Protein AF-A0A0N0DAM6-F1 (afdb_monomer_lite)

Sequence (226 aa):
MPTTRERDYTLEITELLPYSTDLDPHKTHDAAELEASLSAVLNRVHSVPPSIMAQCNLTLCLCRRLQSMNTSFSGKTLEQILSITQNGIEAAQAIIDARAPWHQMANVPFQIICLLLAIDTRESLAQLNNAMQCLNNIATVYNTNATKEALNTASLLILMQQRRKEKCASDLSNIVKSFPILPLSETQVEAPLQQMDDMKWFNNLAGELSGFDYSDLDRFLSQSMF

InterPro domains:
  IPR052478 Transcriptional Regulators of Metabolite Synthesis [PTHR31779] (4-177)

Radius of gyration: 22.91 Å; chains: 1; bounding box: 62×47×62 Å

Foldseek 3Di:
DDDDDVPPQVCLLVVLVVLVVVLPPPDDDDLVVLVVSLVVLLPGDHDALVSLLSSLVSNLSSLVVNVVVVDADDDPSVVSNLVSLLSNLVSLVVCVVVVPDDPCSLVSLLSLLVSLLVNPDPSSVVCNVSSLVSLVSVCVSVVDPVSVVSSVVSVVSVVVSVVVVVVVVVVVVVVCVVVPPPPPDDDDDDDDDDDDDDCPVVVVVVVVPPPDDPVVVVVVVVVPPD

Secondary structure (DSSP, 8-state):
-----TT--HHHHHTTHHHHHHT-TTS---HHHHHHHHHHHHT----SHHHHHHHHHHHHHHHHHHHHTT----HHHHHHHHHHHHHHHHHHHHHHHTT---TTTTHHHHHHHHHHHHH--HHHHHHHHHHHHHHHHHHHHH--HHHHHHHHHHHHHHHHHHHHHHHHHHHHHHHHHHS------------------S-HHHHHHHHHTTT--THHHHHHHHHS--

pLDDT: mean 81.19, std 20.05, range [32.53, 97.44]

Structure (mmCIF, N/CA/C/O backbone):
data_AF-A0A0N0DAM6-F1
#
_entry.id   AF-A0A0N0DAM6-F1
#
loop_
_atom_site.group_PDB
_atom_site.id
_atom_site.type_symbol
_atom_site.label_atom_id
_atom_site.label_alt_id
_atom_site.label_comp_id
_atom_site.label_asym_id
_atom_site.label_entity_id
_atom_site.label_seq_id
_atom_site.pdbx_PDB_ins_code
_atom_site.Cartn_x
_atom_site.Cartn_y
_atom_site.Cartn_z
_atom_site.occupancy
_atom_site.B_iso_or_equiv
_atom_site.auth_seq_id
_atom_site.auth_comp_id
_atom_site.auth_asym_id
_atom_site.auth_atom_id
_atom_site.pdbx_PDB_model_num
ATOM 1 N N . MET A 1 1 ? 13.844 18.745 -25.149 1.00 50.53 1 MET A N 1
ATOM 2 C CA . MET A 1 1 ? 12.707 17.839 -24.889 1.00 50.53 1 MET A CA 1
ATOM 3 C C . MET A 1 1 ? 13.000 16.531 -25.608 1.00 50.53 1 MET A C 1
ATOM 5 O O . MET A 1 1 ? 13.373 16.618 -26.775 1.00 50.53 1 MET A O 1
ATOM 9 N N . PRO A 1 2 ? 12.959 15.368 -24.937 1.00 51.81 2 PRO A N 1
ATOM 10 C CA . PRO A 1 2 ? 13.150 14.084 -25.608 1.00 51.81 2 PRO A CA 1
ATOM 11 C C . PRO A 1 2 ? 12.077 13.910 -26.696 1.00 51.81 2 PRO A C 1
ATOM 13 O O . PRO A 1 2 ? 10.926 14.295 -26.508 1.00 51.81 2 PRO A O 1
ATOM 16 N N . THR A 1 3 ? 12.477 13.425 -27.869 1.00 54.81 3 THR A N 1
ATOM 17 C CA . THR A 1 3 ? 11.595 13.223 -29.028 1.00 54.81 3 THR A CA 1
ATOM 18 C C . THR A 1 3 ? 10.679 12.026 -28.787 1.00 54.81 3 THR A C 1
ATOM 20 O O . THR A 1 3 ? 11.187 10.934 -28.539 1.00 54.81 3 THR A O 1
ATOM 23 N N . THR A 1 4 ? 9.361 12.214 -28.897 1.00 58.22 4 THR A N 1
ATOM 24 C CA . THR A 1 4 ? 8.356 11.166 -28.676 1.00 58.22 4 THR A CA 1
ATOM 25 C C . THR A 1 4 ? 8.502 10.049 -29.703 1.00 58.22 4 THR A C 1
ATOM 27 O O . THR A 1 4 ? 8.182 10.201 -30.882 1.00 58.22 4 THR A O 1
ATOM 30 N N . ARG A 1 5 ? 9.012 8.903 -29.253 1.00 65.19 5 ARG A N 1
ATOM 31 C CA . ARG A 1 5 ? 9.024 7.669 -30.038 1.00 65.19 5 ARG A CA 1
ATOM 32 C C . ARG A 1 5 ? 7.709 6.927 -29.800 1.00 65.19 5 ARG A C 1
ATOM 34 O O . ARG A 1 5 ? 7.128 7.000 -28.722 1.00 65.19 5 ARG A O 1
ATOM 41 N N . GLU A 1 6 ? 7.206 6.217 -30.801 1.00 59.56 6 GLU A N 1
ATOM 42 C CA . GLU A 1 6 ? 6.030 5.363 -30.620 1.00 59.56 6 GLU A CA 1
ATOM 43 C C . GLU A 1 6 ? 6.325 4.328 -29.512 1.00 59.56 6 GLU A C 1
ATOM 45 O O . GLU A 1 6 ? 7.366 3.668 -29.559 1.00 59.56 6 GLU A O 1
ATOM 50 N N . ARG A 1 7 ? 5.444 4.226 -28.500 1.00 65.62 7 ARG A N 1
ATOM 51 C CA . ARG A 1 7 ? 5.652 3.491 -27.225 1.00 65.62 7 ARG A CA 1
ATOM 52 C C . ARG A 1 7 ? 6.664 4.108 -26.247 1.00 65.62 7 ARG A C 1
ATOM 54 O O . ARG A 1 7 ? 7.218 3.400 -25.407 1.00 65.62 7 ARG A O 1
ATOM 61 N N . ASP A 1 8 ? 6.913 5.409 -26.337 1.00 77.25 8 ASP A N 1
ATOM 62 C CA . ASP A 1 8 ? 7.683 6.127 -25.325 1.00 77.25 8 ASP A CA 1
ATOM 63 C C . ASP A 1 8 ? 6.796 6.524 -24.135 1.00 77.25 8 ASP A C 1
ATOM 65 O O . ASP A 1 8 ? 6.103 7.539 -24.157 1.00 77.25 8 ASP A O 1
ATOM 69 N N . TYR A 1 9 ? 6.833 5.704 -23.085 1.00 82.69 9 TYR A N 1
ATOM 70 C CA . TYR A 1 9 ? 6.152 5.960 -21.809 1.00 82.69 9 TYR A CA 1
ATOM 71 C C . TYR A 1 9 ? 7.035 6.731 -20.819 1.00 82.69 9 TYR A C 1
ATOM 73 O O . TYR A 1 9 ? 6.655 6.933 -19.666 1.00 82.69 9 TYR A O 1
ATOM 81 N N . THR A 1 10 ? 8.224 7.171 -21.251 1.00 84.81 10 THR A N 1
ATOM 82 C CA . THR A 1 10 ? 9.145 7.943 -20.407 1.00 84.81 10 THR A CA 1
ATOM 83 C C . THR A 1 10 ? 8.487 9.235 -19.950 1.00 84.81 10 THR A C 1
ATOM 85 O O . THR A 1 10 ? 8.695 9.638 -18.811 1.00 84.81 10 THR A O 1
ATOM 88 N N . LEU A 1 11 ? 7.646 9.844 -20.795 1.00 86.12 11 LEU A N 1
ATOM 89 C CA . LEU A 1 11 ? 6.889 11.043 -20.438 1.00 86.12 11 LEU A CA 1
ATOM 90 C C . LEU A 1 11 ? 6.038 10.824 -19.188 1.00 86.12 11 LEU A C 1
ATOM 92 O O . LEU A 1 11 ? 6.190 11.589 -18.241 1.00 86.12 11 LEU A O 1
ATOM 96 N N . GLU A 1 12 ? 5.263 9.737 -19.132 1.00 89.75 12 GLU A N 1
ATOM 97 C CA . GLU A 1 12 ? 4.406 9.427 -17.981 1.00 89.75 12 GLU A CA 1
ATOM 98 C C . GLU A 1 12 ? 5.210 9.381 -16.667 1.00 89.75 12 GLU A C 1
ATOM 100 O O . GLU A 1 12 ? 4.779 9.920 -15.652 1.00 89.75 12 GLU A O 1
ATOM 105 N N . ILE A 1 13 ? 6.416 8.800 -16.682 1.00 87.69 13 ILE A N 1
ATOM 106 C CA . ILE A 1 13 ? 7.285 8.724 -15.495 1.00 87.69 13 ILE A CA 1
ATOM 107 C C . ILE A 1 13 ? 7.982 10.063 -15.219 1.00 87.69 13 ILE A C 1
ATOM 109 O O . ILE A 1 13 ? 8.051 10.500 -14.071 1.00 87.69 13 ILE A O 1
ATOM 113 N N . THR A 1 14 ? 8.511 10.737 -16.243 1.00 88.25 14 THR A N 1
ATOM 114 C CA . THR A 1 14 ? 9.226 12.015 -16.066 1.00 88.25 14 THR A CA 1
ATOM 115 C C . THR A 1 14 ? 8.320 13.122 -15.549 1.00 88.25 14 THR A C 1
ATOM 117 O O . THR A 1 14 ? 8.766 13.979 -14.790 1.00 88.25 14 THR A O 1
ATOM 120 N N . GLU A 1 15 ? 7.037 13.073 -15.889 1.00 90.25 15 GLU A N 1
ATOM 121 C CA . GLU A 1 15 ? 6.030 13.989 -15.375 1.00 90.25 15 GLU A CA 1
ATOM 122 C C . GLU A 1 15 ? 5.728 13.793 -13.882 1.00 90.25 15 GLU A C 1
ATOM 124 O O . GLU A 1 15 ? 5.200 14.710 -13.254 1.00 90.25 15 GLU A O 1
ATOM 129 N N . LEU A 1 16 ? 6.091 12.647 -13.292 1.00 91.56 16 LEU A N 1
ATOM 130 C CA . LEU A 1 16 ? 5.998 12.418 -11.846 1.00 91.56 16 LEU A CA 1
ATOM 131 C C . LEU A 1 16 ? 7.172 13.026 -11.064 1.00 91.56 16 LEU A C 1
ATOM 133 O O . LEU A 1 16 ? 7.063 13.226 -9.852 1.00 91.56 16 LEU A O 1
ATOM 137 N N . LEU A 1 17 ? 8.293 13.332 -11.730 1.00 89.50 17 LEU A N 1
ATOM 138 C CA . LEU A 1 17 ? 9.517 13.797 -11.071 1.00 89.50 17 LEU A CA 1
ATOM 139 C C . LEU A 1 17 ? 9.324 15.057 -10.218 1.00 89.50 17 LEU A C 1
ATOM 141 O O . LEU A 1 17 ? 9.822 15.044 -9.092 1.00 89.50 17 LEU A O 1
ATOM 145 N N . PRO A 1 18 ? 8.603 16.109 -10.658 1.00 89.62 18 PRO A N 1
ATOM 146 C CA . PRO A 1 18 ? 8.418 17.306 -9.839 1.00 89.62 18 PRO A CA 1
ATOM 147 C C . PRO A 1 18 ? 7.808 16.976 -8.473 1.00 89.62 18 PRO A C 1
ATOM 149 O O . PRO A 1 18 ? 8.364 17.360 -7.448 1.00 89.62 18 PRO A O 1
ATOM 152 N N . TYR A 1 19 ? 6.770 16.138 -8.447 1.00 89.88 19 TYR A N 1
ATOM 153 C CA . TYR A 1 19 ? 6.091 15.740 -7.210 1.00 89.88 19 TYR A CA 1
ATOM 154 C C . TYR A 1 19 ? 6.956 14.844 -6.322 1.00 89.88 19 TYR A C 1
ATOM 156 O O . TYR A 1 19 ? 6.812 14.842 -5.103 1.00 89.88 19 TYR A O 1
ATOM 164 N N . SER A 1 20 ? 7.900 14.098 -6.906 1.00 87.00 20 SER A N 1
ATOM 165 C CA . SER A 1 20 ? 8.880 13.357 -6.106 1.00 87.00 20 SER A CA 1
ATOM 166 C C . SER A 1 20 ? 9.828 14.300 -5.363 1.00 87.00 20 SER A C 1
ATOM 168 O O . SER A 1 20 ? 10.265 13.984 -4.260 1.00 87.00 20 SER A O 1
ATOM 170 N N . THR A 1 21 ? 10.091 15.489 -5.917 1.00 83.62 21 THR A N 1
ATOM 171 C CA . THR A 1 21 ? 10.885 16.511 -5.228 1.00 83.62 21 THR A CA 1
ATOM 172 C C . THR A 1 21 ? 10.114 17.216 -4.117 1.00 83.62 21 THR A C 1
ATOM 174 O O . THR A 1 21 ? 10.755 17.774 -3.225 1.00 83.62 21 THR A O 1
ATOM 177 N N . ASP A 1 22 ? 8.779 17.180 -4.134 1.00 79.88 22 ASP A N 1
ATOM 178 C CA . ASP A 1 22 ? 7.942 17.699 -3.043 1.00 79.88 22 ASP A CA 1
ATOM 179 C C . ASP A 1 22 ? 8.014 16.783 -1.808 1.00 79.88 22 ASP A C 1
ATOM 181 O O . ASP A 1 22 ? 7.822 17.196 -0.664 1.00 79.88 22 ASP A O 1
ATOM 185 N N . LEU A 1 23 ? 8.359 15.514 -2.027 1.00 81.75 23 LEU A N 1
ATOM 186 C CA . LEU A 1 23 ? 8.536 14.518 -0.975 1.00 81.75 23 LEU A CA 1
ATOM 187 C C . LEU A 1 23 ? 9.906 14.598 -0.282 1.00 81.75 23 LEU A C 1
ATOM 189 O O . LEU A 1 23 ? 10.145 13.821 0.640 1.00 81.75 23 LEU A O 1
ATOM 193 N N . ASP A 1 24 ? 10.773 15.541 -0.666 1.00 82.69 24 ASP A N 1
ATOM 194 C CA . ASP A 1 24 ? 12.064 15.780 -0.011 1.00 82.69 24 ASP A CA 1
ATOM 195 C C . ASP A 1 24 ? 11.866 16.042 1.503 1.00 82.69 24 ASP A C 1
ATOM 197 O O . ASP A 1 24 ? 11.106 16.953 1.869 1.00 82.69 24 ASP A O 1
ATOM 201 N N . PRO A 1 25 ? 12.513 15.261 2.395 1.00 76.62 25 PRO A N 1
ATOM 202 C CA . PRO A 1 25 ? 12.437 15.456 3.844 1.00 76.62 25 PRO A CA 1
ATOM 203 C C . PRO A 1 25 ? 12.956 16.819 4.312 1.00 76.62 25 PRO A C 1
ATOM 205 O O . PRO A 1 25 ? 12.544 17.303 5.364 1.00 76.62 25 PRO A O 1
ATOM 208 N N . HIS A 1 26 ? 13.858 17.442 3.550 1.00 78.94 26 HIS A N 1
ATOM 209 C CA . HIS A 1 26 ? 14.458 18.731 3.894 1.00 78.94 26 HIS A CA 1
ATOM 210 C C . HIS A 1 26 ? 13.607 19.927 3.464 1.00 78.94 26 HIS A 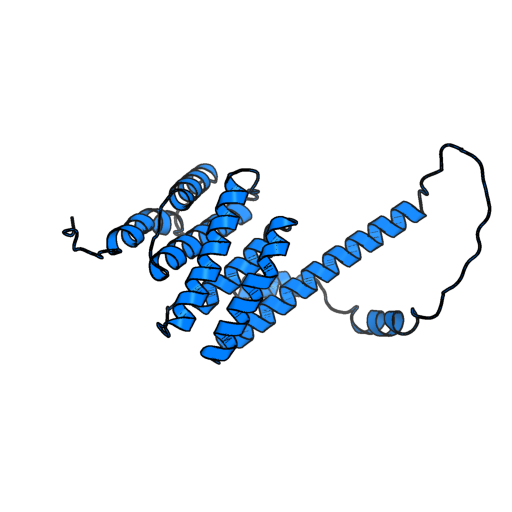C 1
ATOM 212 O O . HIS A 1 26 ? 13.877 21.053 3.884 1.00 78.94 26 HIS A O 1
ATOM 218 N N . LYS A 1 27 ? 12.573 19.702 2.648 1.00 78.00 27 LYS A N 1
ATOM 219 C CA . LYS A 1 27 ? 11.631 20.745 2.247 1.00 78.00 27 LYS A CA 1
ATOM 220 C C . LYS A 1 27 ? 10.406 20.726 3.149 1.00 78.00 27 LYS A C 1
ATOM 222 O O . LYS A 1 27 ? 9.758 19.693 3.323 1.00 78.00 27 LYS A O 1
ATOM 227 N N . THR A 1 28 ? 10.052 21.885 3.685 1.00 75.75 28 THR A N 1
ATOM 228 C CA . THR A 1 28 ? 8.812 22.087 4.434 1.00 75.75 28 THR A CA 1
ATOM 229 C C . THR A 1 28 ? 7.710 22.519 3.471 1.00 75.75 28 THR A C 1
ATOM 231 O O . THR A 1 28 ? 7.632 23.695 3.135 1.00 75.75 28 THR A O 1
ATOM 234 N N . HIS A 1 29 ? 6.892 21.568 3.025 1.00 80.94 29 HIS A N 1
ATOM 235 C CA . HIS A 1 29 ? 5.644 21.857 2.313 1.00 80.94 29 HIS A CA 1
ATOM 236 C C . HIS A 1 29 ? 4.496 21.946 3.311 1.00 80.94 29 HIS A C 1
ATOM 238 O O . HIS A 1 29 ? 4.480 21.200 4.302 1.00 80.94 29 HIS A O 1
ATOM 244 N N . ASP A 1 30 ? 3.547 22.839 3.054 1.00 86.50 30 ASP A N 1
ATOM 245 C CA . ASP A 1 30 ? 2.300 22.865 3.809 1.00 86.50 30 ASP A CA 1
ATOM 246 C C . ASP A 1 30 ? 1.332 21.760 3.332 1.00 86.50 30 ASP A C 1
ATOM 248 O O . ASP A 1 30 ? 1.580 21.045 2.355 1.00 86.50 30 ASP A O 1
ATOM 252 N N . ALA A 1 31 ? 0.235 21.558 4.068 1.00 87.88 31 ALA A N 1
ATOM 253 C CA . ALA A 1 31 ? -0.733 20.517 3.724 1.00 87.88 31 ALA A CA 1
ATOM 254 C C . ALA A 1 31 ? -1.436 20.809 2.386 1.00 87.88 31 ALA A C 1
ATOM 256 O O . ALA A 1 31 ? -1.717 19.882 1.633 1.00 87.88 31 ALA A O 1
ATOM 257 N N . ALA A 1 32 ? -1.677 22.084 2.069 1.00 90.19 32 ALA A N 1
ATOM 258 C CA . ALA A 1 32 ? -2.398 22.492 0.868 1.00 90.19 32 ALA A CA 1
ATOM 259 C C . ALA A 1 32 ? -1.573 22.244 -0.406 1.00 90.19 32 ALA A C 1
ATOM 261 O O . ALA A 1 32 ? -2.108 21.781 -1.414 1.00 90.19 32 ALA A O 1
ATOM 262 N N . GLU A 1 33 ? -0.265 22.491 -0.358 1.00 91.19 33 GLU A N 1
ATOM 263 C CA . GLU A 1 33 ? 0.687 22.171 -1.421 1.00 91.19 33 GLU A CA 1
ATOM 264 C C . GLU A 1 33 ? 0.730 20.663 -1.677 1.00 91.19 33 GLU A C 1
ATOM 266 O O . GLU A 1 33 ? 0.626 20.222 -2.821 1.00 91.19 33 GLU A O 1
ATOM 271 N N . LEU A 1 34 ? 0.800 19.851 -0.617 1.00 91.56 34 LEU A N 1
ATOM 272 C CA . LEU A 1 34 ? 0.799 18.393 -0.743 1.00 91.56 34 LEU A CA 1
ATOM 273 C C . LEU A 1 34 ? -0.540 17.845 -1.255 1.00 91.56 34 LEU A C 1
ATOM 275 O O . LEU A 1 34 ? -0.544 16.892 -2.035 1.00 91.56 34 LEU A O 1
ATOM 279 N N . GLU A 1 35 ? -1.668 18.440 -0.866 1.00 92.62 35 GLU A N 1
ATOM 280 C CA . GLU A 1 35 ? -2.988 18.119 -1.419 1.00 92.62 35 GLU A CA 1
ATOM 281 C C . GLU A 1 35 ? -3.084 18.478 -2.907 1.00 92.62 35 GLU A C 1
ATOM 283 O O . GLU A 1 35 ? -3.625 17.700 -3.699 1.00 92.62 35 GLU A O 1
ATOM 288 N N . ALA A 1 36 ? -2.520 19.619 -3.314 1.00 93.12 36 ALA A N 1
ATOM 289 C CA . ALA A 1 36 ? -2.449 20.018 -4.716 1.00 93.12 36 ALA A CA 1
ATOM 290 C C . ALA A 1 36 ? -1.577 19.049 -5.529 1.00 93.12 36 ALA A C 1
ATOM 292 O O . ALA A 1 36 ? -1.998 18.604 -6.602 1.00 93.12 36 ALA A O 1
ATOM 293 N N . SER A 1 37 ? -0.414 18.655 -5.002 1.00 94.44 37 SER A N 1
ATOM 294 C CA . SER A 1 37 ? 0.456 17.648 -5.618 1.00 94.44 37 SER A CA 1
ATOM 295 C C . SER A 1 37 ? -0.227 16.283 -5.699 1.00 94.44 37 SER A C 1
ATOM 297 O O . SER A 1 37 ? -0.187 15.642 -6.749 1.00 94.44 37 SER A O 1
ATOM 299 N N . LEU A 1 38 ? -0.939 15.861 -4.650 1.00 95.19 38 LEU A N 1
ATOM 300 C CA . LEU A 1 38 ? -1.735 14.632 -4.662 1.00 95.19 38 LEU A CA 1
ATOM 301 C C . LEU A 1 38 ? -2.816 14.684 -5.743 1.00 95.19 38 LEU A C 1
ATOM 303 O O . LEU A 1 38 ? -2.902 13.771 -6.560 1.00 95.19 38 LEU A O 1
ATOM 307 N N . SER A 1 39 ? -3.599 15.760 -5.799 1.00 95.06 39 SER A N 1
ATOM 308 C CA . SER A 1 39 ? -4.628 15.952 -6.826 1.00 95.06 39 SER A CA 1
ATOM 309 C C . SER A 1 39 ? -4.035 15.911 -8.236 1.00 95.06 39 SER A C 1
ATOM 311 O O . SER A 1 39 ? -4.563 15.233 -9.120 1.00 95.06 39 SER A O 1
ATOM 313 N N . ALA A 1 40 ? -2.898 16.575 -8.456 1.00 95.19 40 ALA A N 1
ATOM 314 C CA . ALA A 1 40 ? -2.223 16.562 -9.747 1.00 95.19 40 ALA A CA 1
ATOM 315 C C . ALA A 1 40 ? -1.794 15.145 -10.154 1.00 95.19 40 ALA A C 1
ATOM 317 O O . ALA A 1 40 ? -2.003 14.755 -11.299 1.00 95.19 40 ALA A O 1
ATOM 318 N N . VAL A 1 41 ? -1.257 14.355 -9.223 1.00 96.31 41 VAL A N 1
ATOM 319 C CA . VAL A 1 41 ? -0.829 12.969 -9.468 1.00 96.31 41 VAL A CA 1
ATOM 320 C C . VAL A 1 41 ? -2.021 12.048 -9.720 1.00 96.31 41 VAL A C 1
ATOM 322 O O . VAL A 1 41 ? -1.973 11.241 -10.646 1.00 96.31 41 VAL A O 1
ATOM 325 N N . LEU A 1 42 ? -3.106 12.186 -8.953 1.00 95.12 42 LEU A N 1
ATOM 326 C CA . LEU A 1 42 ? -4.331 11.390 -9.114 1.00 95.12 42 LEU A CA 1
ATOM 327 C C . LEU A 1 42 ? -5.012 11.615 -10.473 1.00 95.12 42 LEU A C 1
ATOM 329 O O . LEU A 1 42 ? -5.672 10.715 -10.982 1.00 95.12 42 LEU A O 1
ATOM 333 N N . ASN A 1 43 ? -4.865 12.805 -11.063 1.00 94.75 43 ASN A N 1
ATOM 334 C CA . ASN A 1 43 ? -5.477 13.149 -12.349 1.00 94.75 43 ASN A CA 1
ATOM 335 C C . ASN A 1 43 ? -4.622 12.755 -13.569 1.00 94.75 43 ASN A C 1
ATOM 337 O O . ASN A 1 43 ? -5.062 12.945 -14.705 1.00 94.75 43 ASN A O 1
ATOM 341 N N . ARG A 1 44 ? -3.410 12.221 -13.366 1.00 93.31 44 ARG A N 1
ATOM 342 C CA . ARG A 1 44 ? -2.558 11.741 -14.463 1.00 93.31 44 ARG A CA 1
ATOM 343 C C . ARG A 1 44 ? -3.006 10.375 -14.964 1.00 93.31 44 ARG A C 1
ATOM 345 O O . ARG A 1 44 ? -3.491 9.538 -14.204 1.00 93.31 44 ARG A O 1
ATOM 352 N N . VAL A 1 45 ? -2.798 10.149 -16.258 1.00 91.94 45 VAL A N 1
ATOM 353 C CA . VAL A 1 45 ? -3.110 8.885 -16.928 1.00 91.94 45 VAL A CA 1
ATOM 354 C C . VAL A 1 45 ? -1.814 8.127 -17.168 1.00 91.94 45 VAL A C 1
ATOM 356 O O . VAL A 1 45 ? -0.913 8.633 -17.828 1.00 91.94 45 VAL A O 1
ATOM 359 N N . HIS A 1 46 ? -1.750 6.909 -16.640 1.00 93.88 46 HIS A N 1
ATOM 360 C CA . HIS A 1 46 ? -0.623 6.000 -16.804 1.00 93.88 46 HIS A CA 1
ATOM 361 C C . HIS A 1 46 ? -1.117 4.723 -17.478 1.00 93.88 46 HIS A C 1
ATOM 363 O O . HIS A 1 46 ? -2.137 4.164 -17.074 1.00 93.88 46 HIS A O 1
ATOM 369 N N . SER A 1 47 ? -0.425 4.283 -18.528 1.00 91.88 47 SER A N 1
ATOM 370 C CA . SER A 1 47 ? -0.942 3.238 -19.425 1.00 91.88 47 SER A CA 1
ATOM 371 C C . SER A 1 47 ? -0.235 1.892 -19.293 1.00 91.88 47 SER A C 1
ATOM 373 O O . SER A 1 47 ? -0.795 0.860 -19.664 1.00 91.88 47 SER A O 1
ATOM 375 N N . VAL A 1 48 ? 0.985 1.880 -18.750 1.00 91.94 48 VAL A N 1
ATOM 376 C CA . VAL A 1 48 ? 1.798 0.664 -18.606 1.00 91.94 48 VAL A CA 1
ATOM 377 C C . VAL A 1 48 ? 2.036 0.311 -17.137 1.00 91.94 48 VAL A C 1
ATOM 379 O O . VAL A 1 48 ? 2.210 1.223 -16.325 1.00 91.94 48 VAL A O 1
ATOM 382 N N . PRO A 1 49 ? 2.122 -0.987 -16.769 1.00 92.94 49 PRO A N 1
ATOM 383 C CA . PRO A 1 49 ? 2.252 -1.402 -15.370 1.00 92.94 49 PRO A CA 1
ATOM 384 C C . PRO A 1 49 ? 3.405 -0.726 -14.603 1.00 92.94 49 PRO A C 1
ATOM 386 O O . PRO A 1 49 ? 3.162 -0.223 -13.509 1.00 92.94 49 PRO A O 1
ATOM 389 N N . PRO A 1 50 ? 4.622 -0.592 -15.173 1.00 91.00 50 PRO A N 1
ATOM 390 C CA . PRO A 1 50 ? 5.677 0.278 -14.650 1.00 91.00 50 PRO A CA 1
ATOM 391 C C . PRO A 1 50 ? 5.253 1.673 -14.181 1.00 91.00 50 PRO A C 1
ATOM 393 O O . PRO A 1 50 ? 5.593 2.136 -13.094 1.00 91.00 50 PRO A O 1
ATOM 396 N N . SER A 1 51 ? 4.520 2.354 -15.047 1.00 92.81 51 SER A N 1
ATOM 397 C CA . SER A 1 51 ? 4.139 3.747 -14.903 1.00 92.81 51 SER A CA 1
ATOM 398 C C . SER A 1 51 ? 3.025 3.890 -13.867 1.00 92.81 51 SER A C 1
ATOM 400 O O . SER A 1 51 ? 3.099 4.744 -12.987 1.00 92.81 51 SER A O 1
ATOM 402 N N . ILE A 1 52 ? 2.061 2.962 -13.890 1.00 95.44 52 ILE A N 1
ATOM 403 C CA . ILE A 1 52 ? 0.995 2.843 -12.887 1.00 95.44 52 ILE A CA 1
ATOM 404 C C . ILE A 1 52 ? 1.589 2.566 -11.498 1.00 95.44 52 ILE A C 1
ATOM 406 O O . ILE A 1 52 ? 1.190 3.193 -10.520 1.00 95.44 52 ILE A O 1
ATOM 410 N N . MET A 1 53 ? 2.583 1.678 -11.397 1.00 93.88 53 MET A N 1
ATOM 411 C CA . MET A 1 53 ? 3.284 1.405 -10.137 1.00 93.88 53 MET A CA 1
ATOM 412 C C . MET A 1 53 ? 4.008 2.644 -9.602 1.00 93.88 53 MET A C 1
ATOM 414 O O . MET A 1 53 ? 3.974 2.894 -8.397 1.00 93.88 53 MET A O 1
ATOM 418 N N . ALA A 1 54 ? 4.635 3.435 -10.478 1.00 93.81 54 ALA A N 1
ATOM 419 C CA . ALA A 1 54 ? 5.286 4.686 -10.094 1.00 93.81 54 ALA A CA 1
ATOM 420 C C . ALA A 1 54 ? 4.276 5.732 -9.595 1.00 93.81 54 ALA A C 1
ATOM 422 O O . ALA A 1 54 ? 4.500 6.337 -8.543 1.00 93.81 54 ALA A O 1
ATOM 423 N N . GLN A 1 55 ? 3.150 5.897 -10.299 1.00 95.94 55 GLN A N 1
ATOM 424 C CA . GLN A 1 55 ? 2.046 6.761 -9.873 1.00 95.94 55 GLN A CA 1
ATOM 425 C C . GLN A 1 55 ? 1.519 6.325 -8.504 1.00 95.94 55 GLN A C 1
ATOM 427 O O . GLN A 1 55 ? 1.448 7.136 -7.585 1.00 95.94 55 GLN A O 1
ATOM 432 N N . CYS A 1 56 ? 1.229 5.031 -8.348 1.00 96.06 56 CYS A N 1
ATOM 433 C CA . CYS A 1 56 ? 0.731 4.458 -7.106 1.00 96.06 56 CYS A CA 1
ATOM 434 C C . CYS A 1 56 ? 1.709 4.697 -5.949 1.00 96.06 56 CYS A C 1
ATOM 436 O O . CYS A 1 56 ? 1.318 5.249 -4.925 1.00 96.06 56 CYS A O 1
ATOM 438 N N . ASN A 1 57 ? 2.998 4.384 -6.123 1.00 94.94 57 ASN A N 1
ATOM 439 C CA . ASN A 1 57 ? 4.016 4.619 -5.097 1.00 94.94 57 ASN A CA 1
ATOM 440 C C . ASN A 1 57 ? 4.066 6.093 -4.659 1.00 94.94 57 ASN A C 1
ATOM 442 O O . ASN A 1 57 ? 4.151 6.388 -3.468 1.00 94.94 57 ASN A O 1
ATOM 446 N N . LEU A 1 58 ? 3.977 7.027 -5.607 1.00 94.81 58 LEU A N 1
ATOM 447 C CA . LEU A 1 58 ? 4.009 8.451 -5.297 1.00 94.81 58 LEU A CA 1
ATOM 448 C C . LEU A 1 58 ? 2.733 8.922 -4.578 1.00 94.81 58 LEU A C 1
ATOM 450 O O . LEU A 1 58 ? 2.826 9.657 -3.593 1.00 94.81 58 LEU A O 1
ATOM 454 N N . THR A 1 59 ? 1.560 8.431 -4.990 1.00 96.31 59 THR A N 1
ATOM 455 C CA . THR A 1 59 ? 0.292 8.623 -4.269 1.00 96.31 59 THR A CA 1
ATOM 456 C C . THR A 1 59 ? 0.387 8.120 -2.826 1.00 96.31 59 THR A C 1
ATOM 458 O O . THR A 1 59 ? 0.004 8.848 -1.912 1.00 96.31 59 THR A O 1
ATOM 461 N N . LEU A 1 60 ? 0.940 6.924 -2.591 1.00 95.06 60 LEU A N 1
ATOM 462 C CA . LEU A 1 60 ? 1.110 6.349 -1.247 1.00 95.06 60 LEU A CA 1
ATOM 463 C C . LEU A 1 60 ? 2.023 7.214 -0.365 1.00 95.06 60 LEU A C 1
ATOM 465 O O . LEU A 1 60 ? 1.707 7.452 0.803 1.00 95.06 60 LEU A O 1
ATOM 469 N N . CYS A 1 61 ? 3.132 7.712 -0.917 1.00 93.81 61 CYS A N 1
ATOM 470 C CA . CYS A 1 61 ? 4.045 8.605 -0.203 1.00 93.81 61 CYS A CA 1
ATOM 471 C C . CYS A 1 61 ? 3.378 9.933 0.184 1.00 93.81 61 CYS A C 1
ATOM 473 O O . CYS A 1 61 ? 3.492 10.359 1.335 1.00 93.81 61 CYS A O 1
ATOM 475 N N . LEU A 1 62 ? 2.649 10.563 -0.745 1.00 94.00 62 LEU A N 1
ATOM 476 C CA . LEU A 1 62 ? 1.903 11.796 -0.475 1.00 94.00 62 LEU A CA 1
ATOM 477 C C . LEU A 1 62 ? 0.817 11.569 0.579 1.00 94.00 62 LEU A C 1
ATOM 479 O O . LEU A 1 62 ? 0.714 12.347 1.525 1.00 94.00 62 LEU A O 1
ATOM 483 N N . CYS A 1 63 ? 0.069 10.466 0.476 1.00 94.62 63 CYS A N 1
ATOM 484 C CA . CYS A 1 63 ? -0.955 10.117 1.458 1.00 94.62 63 CYS A CA 1
ATOM 485 C C . CYS A 1 63 ? -0.360 9.950 2.861 1.00 94.62 63 CYS A C 1
ATOM 487 O O . CYS A 1 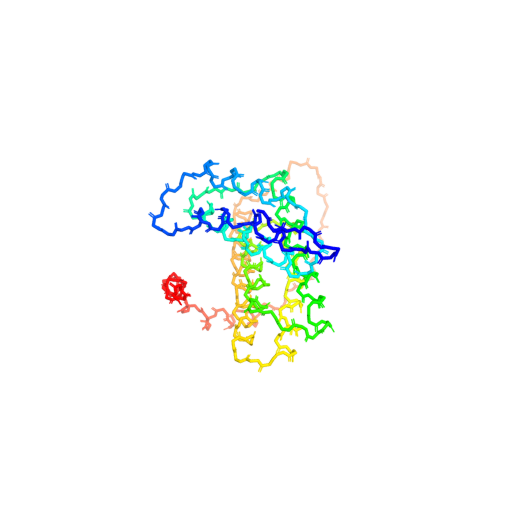63 ? -0.898 10.490 3.823 1.00 94.62 63 CYS A O 1
ATOM 489 N N . ARG A 1 64 ? 0.779 9.258 2.989 1.00 91.75 64 ARG A N 1
ATOM 490 C CA . ARG A 1 64 ? 1.456 9.070 4.282 1.00 91.75 64 ARG A CA 1
ATOM 491 C C . ARG A 1 64 ? 1.906 10.396 4.889 1.00 91.75 64 ARG A C 1
ATOM 493 O O . ARG A 1 64 ? 1.726 10.617 6.086 1.00 91.75 64 ARG A O 1
ATOM 500 N N . ARG A 1 65 ? 2.471 11.288 4.070 1.00 91.38 65 ARG A N 1
ATOM 501 C CA . ARG A 1 65 ? 2.905 12.613 4.527 1.00 91.38 65 ARG A CA 1
ATOM 502 C C . ARG A 1 65 ? 1.708 13.451 4.983 1.00 91.38 65 ARG A C 1
ATOM 504 O O . ARG A 1 65 ? 1.738 13.983 6.086 1.00 91.38 65 ARG A O 1
ATOM 511 N N . LEU A 1 66 ? 0.621 13.471 4.215 1.00 91.50 66 LEU A N 1
ATOM 512 C CA . LEU A 1 66 ? -0.624 14.151 4.588 1.00 91.50 66 LEU A CA 1
ATOM 513 C C . LEU A 1 66 ? -1.249 13.586 5.877 1.00 91.50 66 LEU A C 1
ATOM 515 O O . LEU A 1 66 ? -1.668 14.353 6.744 1.00 91.50 66 LEU A O 1
ATOM 519 N N . GLN A 1 67 ? -1.242 12.262 6.060 1.00 90.06 67 GLN A N 1
ATOM 520 C CA . GLN A 1 67 ? -1.705 11.618 7.296 1.00 90.06 67 GLN A CA 1
ATOM 521 C C . GLN A 1 67 ? -0.862 12.017 8.513 1.00 90.06 67 GLN A C 1
ATOM 523 O O . GLN A 1 67 ? -1.424 12.277 9.574 1.00 90.06 67 GLN A O 1
ATOM 528 N N . SER A 1 68 ? 0.463 12.151 8.366 1.00 89.12 68 SER A N 1
ATOM 529 C CA . SER A 1 68 ? 1.334 12.650 9.449 1.00 89.12 68 SER A CA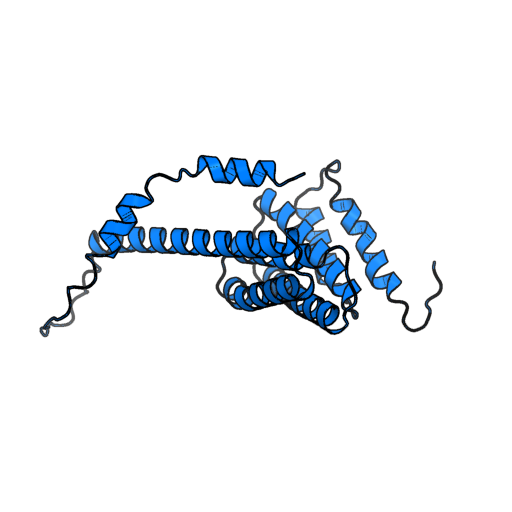 1
ATOM 530 C C . SER A 1 68 ? 1.028 14.099 9.857 1.00 89.12 68 SER A C 1
ATOM 532 O O . SER A 1 68 ? 1.352 14.518 10.964 1.00 89.12 68 SER A O 1
ATOM 534 N N . MET A 1 69 ? 0.346 14.846 8.984 1.00 89.06 69 MET A N 1
ATOM 535 C CA . MET A 1 69 ? -0.147 16.204 9.229 1.00 89.06 69 MET A CA 1
ATOM 536 C C . MET A 1 69 ? -1.612 16.223 9.707 1.00 89.06 69 MET A C 1
ATOM 538 O O . MET A 1 69 ? -2.227 17.283 9.737 1.00 89.06 69 MET A O 1
ATOM 542 N N . ASN A 1 70 ? -2.174 15.069 10.094 1.00 86.56 70 ASN A N 1
ATOM 543 C CA . ASN A 1 70 ? -3.573 14.877 10.507 1.00 86.56 70 ASN A CA 1
ATOM 544 C C . ASN A 1 70 ? -4.613 15.195 9.417 1.00 86.56 70 ASN A C 1
ATOM 546 O O . ASN A 1 70 ? -5.765 15.510 9.720 1.00 86.56 70 ASN A O 1
ATOM 550 N N . THR A 1 71 ? -4.230 15.086 8.144 1.00 87.69 71 THR A N 1
ATOM 551 C CA . THR A 1 71 ? -5.168 15.223 7.023 1.00 87.69 71 THR A CA 1
ATOM 552 C C . THR A 1 71 ? -5.953 13.925 6.851 1.00 87.69 71 THR A C 1
ATOM 554 O O . THR A 1 71 ? -5.377 12.835 6.864 1.00 87.69 71 THR A O 1
ATOM 557 N N . SER A 1 72 ? -7.269 14.035 6.662 1.00 86.50 72 SER A N 1
ATOM 558 C CA . SER A 1 72 ? -8.142 12.894 6.371 1.00 86.50 72 SER A CA 1
ATOM 559 C C . SER A 1 72 ? -8.626 12.942 4.924 1.00 86.50 72 SER A C 1
ATOM 561 O O . SER A 1 72 ? -8.911 14.011 4.386 1.00 86.50 72 SER A O 1
ATOM 563 N N . PHE A 1 73 ? -8.724 11.779 4.281 1.00 89.00 73 PHE A N 1
ATOM 564 C CA . PHE A 1 73 ? -9.208 11.673 2.906 1.00 89.00 73 PHE A CA 1
ATOM 565 C C . PHE A 1 73 ? -10.703 11.369 2.907 1.00 89.00 73 PHE A C 1
ATOM 567 O O . PHE A 1 73 ? -11.153 10.449 3.588 1.00 89.00 73 PHE A O 1
ATOM 574 N N . SER A 1 74 ? -11.480 12.118 2.129 1.00 88.62 74 SER A N 1
ATOM 575 C CA . SER A 1 74 ? -12.924 11.905 2.012 1.00 88.62 74 SER A CA 1
ATOM 576 C C . SER A 1 74 ? -13.436 12.223 0.608 1.00 88.62 74 SER A C 1
ATOM 578 O O . SER A 1 74 ? -12.734 12.828 -0.209 1.00 88.62 74 SER A O 1
ATOM 580 N N . GLY A 1 75 ? -14.660 11.772 0.318 1.00 92.25 75 GLY A N 1
ATOM 581 C CA . GLY A 1 75 ? -15.348 12.021 -0.948 1.00 92.25 75 GLY A CA 1
ATOM 582 C C . GLY A 1 75 ? -14.532 11.594 -2.170 1.00 92.25 75 GLY A C 1
ATOM 583 O O . GLY A 1 75 ? -13.918 10.528 -2.186 1.00 92.25 75 GLY A O 1
ATOM 584 N N . LYS A 1 76 ? -14.495 12.467 -3.182 1.00 93.06 76 LYS A N 1
ATOM 585 C CA . LYS A 1 76 ? -13.851 12.204 -4.475 1.00 93.06 76 LYS A CA 1
ATOM 586 C C . LYS A 1 76 ? -12.362 11.857 -4.356 1.00 93.06 76 LYS A C 1
ATOM 588 O O . LYS A 1 76 ? -11.888 10.973 -5.062 1.00 93.06 76 LYS A O 1
ATOM 593 N N . THR A 1 77 ? -11.624 12.519 -3.464 1.00 93.12 77 THR A N 1
ATOM 594 C CA . THR A 1 77 ? -10.188 12.253 -3.283 1.00 93.12 77 THR A CA 1
ATOM 595 C C . THR A 1 77 ? -9.957 10.827 -2.791 1.00 93.12 77 THR A C 1
ATOM 597 O O . THR A 1 77 ? -9.079 10.137 -3.302 1.00 93.12 77 THR A O 1
ATOM 600 N N . LEU A 1 78 ? -10.776 10.356 -1.844 1.00 94.69 78 LEU A N 1
ATOM 601 C CA . LEU A 1 78 ? -10.698 8.982 -1.351 1.00 94.69 78 LEU A CA 1
ATOM 602 C C . LEU A 1 78 ? -11.031 7.967 -2.454 1.00 94.69 78 LEU A C 1
ATOM 604 O O . LEU A 1 78 ? -10.305 6.991 -2.616 1.00 94.69 78 LEU A O 1
ATOM 608 N N . GLU A 1 79 ? -12.077 8.211 -3.244 1.00 95.50 79 GLU A N 1
ATOM 609 C CA . GLU A 1 79 ? -12.437 7.352 -4.383 1.00 95.50 79 GLU A CA 1
ATOM 610 C C . GLU A 1 79 ? -11.294 7.239 -5.402 1.00 95.50 79 GLU A C 1
ATOM 612 O O . GLU A 1 79 ? -10.972 6.143 -5.862 1.00 95.50 79 GLU A O 1
ATOM 617 N N . GLN A 1 80 ? -10.631 8.357 -5.716 1.00 96.44 80 GLN A N 1
ATOM 618 C CA . GLN A 1 80 ? -9.477 8.372 -6.617 1.00 96.44 80 GLN A CA 1
ATOM 619 C C . GLN A 1 80 ? -8.277 7.620 -6.028 1.00 96.44 80 GLN A C 1
ATOM 621 O O . GLN A 1 80 ? -7.648 6.841 -6.742 1.00 96.44 80 GLN A O 1
ATOM 626 N N . ILE A 1 81 ? -7.981 7.796 -4.734 1.00 96.62 81 ILE A N 1
ATOM 627 C CA . ILE A 1 81 ? -6.924 7.036 -4.045 1.00 96.62 81 ILE A CA 1
ATOM 628 C C . ILE A 1 81 ? -7.209 5.534 -4.142 1.00 96.62 81 ILE A C 1
ATOM 630 O O . ILE A 1 81 ? -6.330 4.784 -4.559 1.00 96.62 81 ILE A O 1
ATOM 634 N N . LEU A 1 82 ? -8.436 5.106 -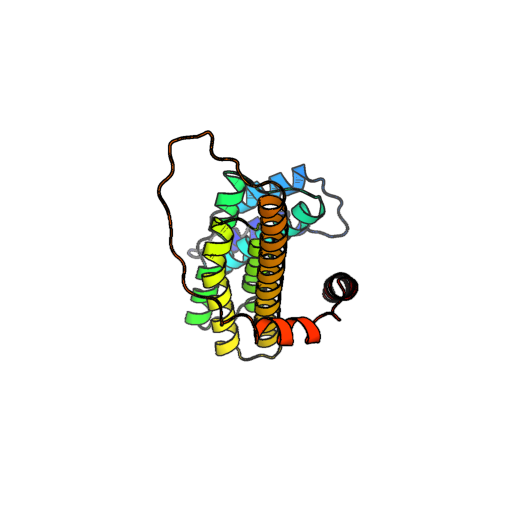3.830 1.00 96.75 82 LEU A N 1
ATOM 635 C CA . LEU A 1 82 ? -8.843 3.700 -3.903 1.00 96.75 82 LEU A CA 1
ATOM 636 C C . LEU A 1 82 ? -8.781 3.145 -5.335 1.00 96.75 82 LEU A C 1
ATOM 638 O O . LEU A 1 82 ? -8.461 1.974 -5.541 1.00 96.75 82 LEU A O 1
ATOM 642 N N . SER A 1 83 ? -9.063 3.967 -6.347 1.00 97.06 83 SER A N 1
ATOM 643 C CA . SER A 1 83 ? -8.89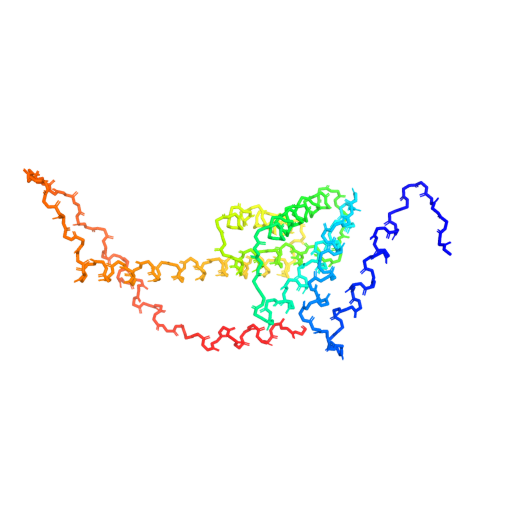0 3.568 -7.746 1.00 97.06 83 SER A CA 1
ATOM 644 C C . SER A 1 83 ? -7.414 3.372 -8.103 1.00 97.06 83 SER A C 1
ATOM 646 O O . SER A 1 83 ? -7.076 2.395 -8.765 1.00 97.06 83 SER A O 1
ATOM 648 N N . ILE A 1 84 ? -6.525 4.267 -7.660 1.00 97.06 84 ILE A N 1
ATOM 649 C CA . ILE A 1 84 ? -5.083 4.161 -7.922 1.00 97.06 84 ILE A CA 1
ATOM 650 C C . ILE A 1 84 ? -4.460 2.976 -7.178 1.00 97.06 84 ILE A C 1
ATOM 652 O O . ILE A 1 84 ? -3.594 2.301 -7.737 1.00 97.06 84 ILE A O 1
ATOM 656 N N . THR A 1 85 ? -4.894 2.674 -5.952 1.00 96.94 85 THR A N 1
ATOM 657 C CA . THR A 1 85 ? -4.429 1.476 -5.236 1.00 96.94 85 THR A CA 1
ATOM 658 C C . THR A 1 85 ? -4.870 0.202 -5.942 1.00 96.94 85 THR A C 1
ATOM 660 O O . THR A 1 85 ? -4.050 -0.694 -6.122 1.00 96.94 85 THR A O 1
ATOM 663 N N . GLN A 1 86 ? -6.115 0.135 -6.421 1.00 97.31 86 GLN A N 1
ATOM 664 C CA . GLN A 1 86 ? -6.592 -1.005 -7.207 1.00 97.31 86 GLN A CA 1
ATOM 665 C C . GLN A 1 86 ? -5.787 -1.180 -8.506 1.00 97.31 86 GLN A C 1
ATOM 667 O O . GLN A 1 86 ? -5.282 -2.272 -8.767 1.00 97.31 86 GLN A O 1
ATOM 672 N N . ASN A 1 87 ? -5.564 -0.098 -9.260 1.00 96.88 87 ASN A N 1
ATOM 673 C CA . ASN A 1 87 ? -4.729 -0.126 -10.466 1.00 96.88 87 ASN A CA 1
ATOM 674 C C . ASN A 1 87 ? -3.286 -0.557 -10.153 1.00 96.88 87 ASN A C 1
ATOM 676 O O . ASN A 1 87 ? -2.678 -1.295 -10.923 1.00 96.88 87 ASN A O 1
ATOM 680 N N . GLY A 1 88 ? -2.735 -0.125 -9.014 1.00 96.00 88 GLY A N 1
ATOM 681 C CA . GLY A 1 88 ? -1.414 -0.538 -8.539 1.00 96.00 88 GLY A CA 1
ATOM 682 C C . GLY A 1 88 ? -1.329 -2.036 -8.237 1.00 96.00 88 GLY A C 1
ATOM 683 O O . GLY A 1 88 ? -0.343 -2.672 -8.603 1.00 96.00 88 GLY A O 1
ATOM 684 N N . ILE A 1 89 ? -2.367 -2.622 -7.631 1.00 96.25 89 ILE A N 1
ATOM 685 C CA . ILE A 1 89 ? -2.453 -4.072 -7.380 1.00 96.25 89 ILE A CA 1
ATOM 686 C C . ILE A 1 89 ? -2.481 -4.843 -8.706 1.00 96.25 89 ILE A C 1
ATOM 688 O O . ILE A 1 89 ? -1.730 -5.802 -8.885 1.00 96.25 89 ILE A O 1
ATOM 692 N N . GLU A 1 90 ? -3.309 -4.413 -9.656 1.00 96.12 90 GLU A N 1
ATOM 693 C CA . GLU A 1 90 ? -3.424 -5.053 -10.973 1.00 96.12 90 GLU A CA 1
ATOM 694 C C . GLU A 1 90 ? -2.133 -4.928 -11.787 1.00 96.12 90 GLU A C 1
ATOM 696 O O . GLU A 1 90 ? -1.664 -5.903 -12.376 1.00 96.12 90 GLU A O 1
ATOM 701 N N . ALA A 1 91 ? -1.504 -3.750 -11.763 1.00 95.25 91 ALA A N 1
ATOM 702 C CA . ALA A 1 91 ? -0.208 -3.522 -12.385 1.00 95.25 91 ALA A CA 1
ATOM 703 C C . ALA A 1 91 ? 0.874 -4.409 -11.760 1.00 95.25 91 ALA A C 1
ATOM 705 O O . ALA A 1 91 ? 1.670 -5.007 -12.485 1.00 95.25 91 ALA A O 1
ATOM 706 N N . ALA A 1 92 ? 0.888 -4.544 -10.432 1.00 94.31 92 ALA A N 1
ATOM 707 C CA . ALA A 1 92 ? 1.808 -5.438 -9.750 1.00 94.31 92 ALA A CA 1
ATOM 708 C C . ALA A 1 92 ? 1.607 -6.894 -10.204 1.00 94.31 92 ALA A C 1
ATOM 710 O O . ALA A 1 92 ? 2.575 -7.572 -10.552 1.00 94.31 92 ALA A O 1
ATOM 711 N N . GLN A 1 93 ? 0.362 -7.363 -10.286 1.00 94.31 93 GLN A N 1
ATOM 712 C CA . GLN A 1 93 ? 0.070 -8.710 -10.771 1.00 94.31 93 GLN A CA 1
ATOM 713 C C . GLN A 1 93 ? 0.526 -8.911 -12.225 1.00 94.31 93 GLN A C 1
ATOM 715 O O . GLN A 1 93 ? 1.208 -9.890 -12.522 1.00 94.31 93 GLN A O 1
ATOM 720 N N . ALA A 1 94 ? 0.265 -7.947 -13.111 1.00 94.06 94 ALA A N 1
ATOM 721 C CA . ALA A 1 94 ? 0.704 -8.009 -14.505 1.00 94.06 94 ALA A CA 1
ATOM 722 C C . ALA A 1 94 ? 2.237 -8.089 -14.644 1.00 94.06 94 ALA A C 1
ATOM 724 O O . ALA A 1 94 ? 2.754 -8.801 -15.505 1.00 94.06 94 ALA A O 1
ATOM 725 N N . ILE A 1 95 ? 2.979 -7.384 -13.784 1.00 91.88 95 ILE A N 1
ATOM 726 C CA . ILE A 1 95 ? 4.447 -7.427 -13.745 1.00 91.88 95 ILE A CA 1
ATOM 727 C C . ILE A 1 95 ? 4.952 -8.817 -13.322 1.00 91.88 95 ILE A C 1
ATOM 729 O O . ILE A 1 95 ? 5.918 -9.325 -13.903 1.00 91.88 95 ILE A O 1
ATOM 733 N N . ILE A 1 96 ? 4.292 -9.446 -12.343 1.00 91.94 96 ILE A N 1
ATOM 734 C CA . ILE A 1 96 ? 4.592 -10.819 -11.906 1.00 91.94 96 ILE A CA 1
ATOM 735 C C . ILE A 1 96 ? 4.350 -11.803 -13.050 1.00 91.94 96 ILE A C 1
ATOM 737 O O . ILE A 1 96 ? 5.231 -12.609 -13.358 1.00 91.94 96 ILE A O 1
ATOM 741 N N . ASP A 1 97 ? 3.192 -11.709 -13.704 1.00 91.38 97 ASP A N 1
ATOM 742 C CA . ASP A 1 97 ? 2.789 -12.611 -14.785 1.00 91.38 97 ASP A CA 1
ATOM 743 C C . ASP A 1 97 ? 3.733 -12.492 -15.993 1.00 91.38 97 ASP A C 1
ATOM 745 O O . ASP A 1 97 ? 4.121 -13.495 -16.597 1.00 91.38 97 ASP A O 1
ATOM 749 N N . ALA A 1 98 ? 4.187 -11.271 -16.291 1.00 90.06 98 ALA A N 1
ATOM 750 C CA . ALA A 1 98 ? 5.184 -10.993 -17.321 1.00 90.06 98 ALA A CA 1
ATOM 751 C C . ALA A 1 98 ? 6.620 -11.395 -16.928 1.00 90.06 98 ALA A C 1
ATOM 753 O O . ALA A 1 98 ? 7.523 -11.312 -17.763 1.00 90.06 98 ALA A O 1
ATOM 754 N N . ARG A 1 99 ? 6.854 -11.814 -15.674 1.00 85.25 99 ARG A N 1
ATOM 755 C CA . ARG A 1 99 ? 8.183 -12.106 -15.101 1.00 85.25 99 ARG A CA 1
ATOM 756 C C . ARG A 1 99 ? 9.186 -10.968 -15.305 1.00 85.25 99 ARG A C 1
ATOM 758 O O . ARG A 1 99 ? 10.367 -11.207 -15.560 1.00 85.25 99 ARG A O 1
ATOM 765 N N . ALA A 1 100 ? 8.713 -9.731 -15.195 1.00 83.12 100 ALA A N 1
ATOM 766 C CA . ALA A 1 100 ? 9.516 -8.532 -15.392 1.00 83.12 100 ALA A CA 1
ATOM 767 C C . ALA A 1 100 ? 9.863 -7.917 -14.025 1.00 83.12 100 ALA A C 1
ATOM 769 O O . ALA A 1 100 ? 9.087 -7.126 -13.511 1.00 83.12 100 ALA A O 1
ATOM 770 N N . PRO A 1 101 ? 10.986 -8.267 -13.377 1.00 73.94 101 PRO A N 1
ATOM 771 C CA . PRO A 1 101 ? 11.256 -7.806 -12.018 1.00 73.94 101 PRO A CA 1
ATOM 772 C C . PRO A 1 101 ? 11.301 -6.275 -11.913 1.00 73.94 101 PRO A C 1
ATOM 774 O O . PRO A 1 101 ? 12.033 -5.609 -12.644 1.00 73.94 101 PRO A O 1
ATOM 777 N N . TRP A 1 102 ? 10.533 -5.726 -10.966 1.00 78.06 102 TRP A N 1
ATOM 778 C CA . TRP A 1 102 ? 10.489 -4.298 -10.643 1.00 78.06 102 TRP A CA 1
ATOM 779 C C . TRP A 1 102 ? 11.132 -4.034 -9.278 1.00 78.06 102 TRP A C 1
ATOM 781 O O . TRP A 1 102 ? 10.868 -4.748 -8.314 1.00 78.06 102 TRP A O 1
ATOM 791 N N . HIS A 1 103 ? 11.939 -2.978 -9.154 1.00 73.44 103 HIS A N 1
ATOM 792 C CA . HIS A 1 103 ? 12.716 -2.701 -7.934 1.00 73.44 103 HIS A CA 1
ATOM 793 C C . HIS A 1 103 ? 11.851 -2.551 -6.661 1.00 73.44 103 HIS A C 1
ATOM 795 O O . HIS A 1 103 ? 12.277 -2.896 -5.566 1.00 73.44 103 HIS A O 1
ATOM 801 N N . GLN A 1 104 ? 10.616 -2.061 -6.790 1.00 74.75 104 GLN A N 1
ATOM 802 C CA . GLN A 1 104 ? 9.678 -1.838 -5.676 1.00 74.75 104 GLN A CA 1
ATOM 803 C C . GLN A 1 104 ? 8.552 -2.883 -5.586 1.00 74.75 104 GLN A C 1
ATOM 805 O O . GLN A 1 104 ? 7.502 -2.604 -5.008 1.00 74.75 104 GLN A O 1
ATOM 810 N N . MET A 1 105 ? 8.752 -4.075 -6.157 1.00 78.88 105 MET A N 1
ATOM 811 C CA . MET A 1 105 ? 7.692 -5.073 -6.345 1.00 78.88 105 MET A CA 1
ATOM 812 C C . MET A 1 105 ? 6.909 -5.395 -5.065 1.00 78.88 105 MET A C 1
ATOM 814 O O . MET A 1 105 ? 5.688 -5.370 -5.087 1.00 78.88 105 MET A O 1
ATOM 818 N N . ALA A 1 106 ? 7.597 -5.657 -3.948 1.00 84.06 106 ALA A N 1
ATOM 819 C CA . ALA A 1 106 ? 6.962 -5.971 -2.662 1.00 84.06 106 ALA A CA 1
ATOM 820 C C . ALA A 1 106 ? 6.546 -4.725 -1.867 1.00 84.06 106 ALA A C 1
ATOM 822 O O . ALA A 1 106 ? 5.609 -4.771 -1.072 1.00 84.06 106 ALA A O 1
ATOM 823 N N . ASN A 1 107 ? 7.246 -3.610 -2.090 1.00 88.69 107 ASN A N 1
ATOM 824 C CA . ASN A 1 107 ? 7.054 -2.378 -1.339 1.00 88.69 107 ASN A CA 1
ATOM 825 C C . ASN A 1 107 ? 5.677 -1.763 -1.614 1.00 88.69 107 ASN A C 1
ATOM 827 O O . ASN A 1 107 ? 4.964 -1.438 -0.673 1.00 88.69 107 ASN A O 1
ATOM 831 N N . VAL A 1 108 ? 5.279 -1.638 -2.884 1.00 92.44 108 VAL A N 1
ATOM 832 C CA . VAL A 1 108 ? 4.004 -0.990 -3.234 1.00 92.44 108 VAL A CA 1
ATOM 833 C C . VAL A 1 108 ? 2.799 -1.749 -2.652 1.00 92.44 108 VAL A C 1
ATOM 835 O O . VAL A 1 108 ? 2.031 -1.121 -1.929 1.00 92.44 108 VAL A O 1
ATOM 838 N N . PRO A 1 109 ? 2.640 -3.078 -2.827 1.00 94.12 109 PRO A N 1
ATOM 839 C CA . PRO A 1 109 ? 1.513 -3.808 -2.239 1.00 94.12 109 PRO A CA 1
ATOM 840 C C . PRO A 1 109 ? 1.488 -3.773 -0.709 1.00 94.12 109 PRO A C 1
ATOM 842 O O . PRO A 1 109 ? 0.420 -3.604 -0.125 1.00 94.12 109 PRO A O 1
ATOM 845 N N . PHE A 1 110 ? 2.650 -3.862 -0.052 1.00 95.56 110 PHE A N 1
ATOM 846 C CA . PHE A 1 110 ? 2.735 -3.696 1.400 1.00 95.56 110 PHE A CA 1
ATOM 847 C C . PHE A 1 110 ? 2.269 -2.299 1.837 1.00 95.56 110 PHE A C 1
ATOM 849 O O . PHE A 1 110 ? 1.452 -2.166 2.745 1.00 95.56 110 PHE A O 1
ATOM 856 N N . GLN A 1 111 ? 2.726 -1.247 1.155 1.00 95.62 111 GLN A N 1
ATOM 857 C CA . GLN A 1 111 ? 2.312 0.123 1.451 1.00 95.62 111 GLN A CA 1
ATOM 858 C C . GLN A 1 111 ? 0.823 0.373 1.162 1.00 95.62 111 GLN A C 1
ATOM 860 O O . GLN A 1 111 ? 0.192 1.119 1.910 1.00 95.62 111 GLN A O 1
ATOM 865 N N . ILE A 1 112 ? 0.248 -0.265 0.134 1.00 97.12 112 ILE A N 1
ATOM 866 C CA . ILE A 1 112 ? -1.199 -0.243 -0.127 1.00 97.12 112 ILE A CA 1
ATOM 867 C C . ILE A 1 112 ? -1.947 -0.834 1.066 1.00 97.12 112 ILE A C 1
ATOM 869 O O . ILE A 1 112 ? -2.865 -0.196 1.570 1.00 97.12 112 ILE A O 1
ATOM 873 N N . ILE A 1 113 ? -1.532 -2.004 1.562 1.00 97.44 113 ILE A N 1
ATOM 874 C CA . ILE A 1 113 ? -2.140 -2.629 2.746 1.00 97.44 113 ILE A CA 1
ATOM 875 C C . ILE A 1 113 ? -2.106 -1.660 3.931 1.00 97.44 113 ILE A C 1
ATOM 877 O O . ILE A 1 113 ? -3.153 -1.369 4.506 1.00 97.44 113 ILE A O 1
ATOM 881 N N . CYS A 1 114 ? -0.943 -1.085 4.244 1.00 95.88 114 CYS A N 1
ATOM 882 C CA . CYS A 1 114 ? -0.810 -0.109 5.327 1.00 95.88 114 CYS A CA 1
ATOM 883 C C . CYS A 1 114 ? -1.739 1.104 5.150 1.00 95.88 114 CYS A C 1
ATOM 885 O O . CYS A 1 114 ? -2.370 1.536 6.115 1.00 95.88 114 CYS A O 1
ATOM 887 N N . LEU A 1 115 ? -1.864 1.639 3.930 1.00 95.06 115 LEU A N 1
ATOM 888 C CA . LEU A 1 115 ? -2.754 2.767 3.656 1.00 95.06 115 LEU A CA 1
ATOM 889 C C . LEU A 1 115 ? -4.233 2.388 3.824 1.00 95.06 115 LEU A C 1
ATOM 891 O O . LEU A 1 115 ? -4.980 3.133 4.453 1.00 95.06 115 LEU A O 1
ATOM 895 N N . LEU A 1 116 ? -4.664 1.238 3.297 1.00 95.75 116 LEU A N 1
ATOM 896 C CA . LEU A 1 116 ? -6.054 0.775 3.404 1.00 95.75 116 LEU A CA 1
ATOM 897 C C . LEU A 1 116 ? -6.463 0.541 4.866 1.00 95.75 116 LEU A C 1
ATOM 899 O O . LEU A 1 116 ? -7.585 0.886 5.251 1.00 95.75 116 LEU A O 1
ATOM 903 N N . LEU A 1 117 ? -5.541 0.003 5.673 1.00 94.44 117 LEU A N 1
ATOM 904 C CA . LEU A 1 117 ? -5.697 -0.170 7.119 1.00 94.44 117 LEU A CA 1
ATOM 905 C C . LEU A 1 117 ? -5.812 1.178 7.845 1.00 94.44 117 LEU A C 1
ATOM 907 O O . LEU A 1 117 ? -6.670 1.319 8.715 1.00 94.44 117 LEU A O 1
ATOM 911 N N . ALA A 1 118 ? -5.009 2.173 7.453 1.00 91.94 118 ALA A N 1
ATOM 912 C CA . ALA A 1 118 ? -5.055 3.525 8.014 1.00 91.94 118 ALA A CA 1
ATOM 913 C C . ALA A 1 118 ? -6.331 4.302 7.635 1.00 91.94 118 ALA A C 1
ATOM 915 O O . ALA A 1 118 ? -6.837 5.067 8.451 1.00 91.94 118 ALA A O 1
ATOM 916 N N . ILE A 1 119 ? -6.858 4.107 6.420 1.00 92.06 119 ILE A N 1
ATOM 917 C CA . ILE A 1 119 ? -8.133 4.699 5.971 1.00 92.06 119 ILE A CA 1
ATOM 918 C C . ILE A 1 119 ? -9.317 4.119 6.759 1.00 92.06 119 ILE A C 1
ATOM 920 O O . ILE A 1 119 ? -10.239 4.851 7.106 1.00 92.06 119 ILE A O 1
ATOM 924 N N . ASP A 1 120 ? -9.284 2.815 7.046 1.00 91.44 120 ASP A N 1
ATOM 925 C CA . ASP A 1 120 ? -10.255 2.113 7.897 1.00 91.44 120 ASP A CA 1
ATOM 926 C C . ASP A 1 120 ? -11.740 2.291 7.497 1.00 91.44 120 ASP A C 1
ATOM 928 O O . ASP A 1 120 ? -12.627 2.334 8.353 1.00 91.44 120 ASP A O 1
ATOM 932 N N . THR A 1 121 ? -12.040 2.368 6.195 1.00 91.56 121 THR A N 1
ATOM 933 C CA . THR A 1 121 ? -13.417 2.420 5.672 1.00 91.56 121 THR A CA 1
ATOM 934 C C . THR A 1 121 ? -13.862 1.057 5.145 1.00 91.56 121 THR A C 1
ATOM 936 O O . THR A 1 121 ? -13.061 0.149 4.924 1.00 91.56 121 THR A O 1
ATOM 939 N N . ARG A 1 122 ? -15.168 0.874 4.916 1.00 91.75 122 ARG A N 1
ATOM 940 C CA . ARG A 1 122 ? -15.683 -0.384 4.350 1.00 91.75 122 ARG A CA 1
ATOM 941 C C . ARG A 1 122 ? -15.099 -0.648 2.960 1.00 91.75 122 ARG A C 1
ATOM 943 O O . ARG A 1 122 ? -14.777 -1.786 2.631 1.00 91.75 122 ARG A O 1
ATOM 950 N N . GLU A 1 123 ? -14.953 0.406 2.169 1.00 91.19 123 GLU A N 1
ATOM 951 C CA . GLU A 1 123 ? -14.429 0.375 0.809 1.00 91.19 123 GLU A CA 1
ATOM 952 C C . GLU A 1 123 ? -12.934 0.019 0.804 1.00 91.19 123 GLU A C 1
ATOM 954 O O . GLU A 1 123 ? -12.512 -0.808 -0.006 1.00 91.19 123 GLU A O 1
ATOM 959 N N . SER A 1 124 ? -12.142 0.555 1.745 1.00 92.69 124 SER A N 1
ATOM 960 C CA . SER A 1 124 ? -10.719 0.211 1.852 1.00 92.69 124 SER A CA 1
ATOM 961 C C . SER A 1 124 ? -10.504 -1.235 2.312 1.00 92.69 124 SER A C 1
ATOM 963 O O . SER A 1 124 ? -9.655 -1.944 1.772 1.00 92.69 124 SER A O 1
ATOM 965 N N . LEU A 1 125 ? -11.323 -1.719 3.252 1.00 92.19 125 LEU A N 1
ATOM 966 C CA . LEU A 1 125 ? -11.272 -3.106 3.726 1.00 92.19 125 LEU A CA 1
ATOM 967 C C . LEU A 1 125 ? -11.692 -4.112 2.648 1.00 92.19 125 LEU A C 1
ATOM 969 O O . LEU A 1 125 ? -11.166 -5.222 2.620 1.00 92.19 125 LEU A O 1
ATOM 973 N N . ALA A 1 126 ? -12.596 -3.734 1.740 1.00 92.88 126 ALA A N 1
ATOM 974 C CA . ALA A 1 126 ? -12.977 -4.585 0.614 1.00 92.88 126 ALA A CA 1
ATOM 975 C C . ALA A 1 126 ? -11.805 -4.829 -0.359 1.00 92.88 126 ALA A C 1
ATOM 977 O O . ALA A 1 126 ? -11.669 -5.934 -0.883 1.00 92.88 126 ALA A O 1
ATOM 978 N N . GLN A 1 127 ? -10.927 -3.837 -0.565 1.00 94.50 127 GLN A N 1
ATOM 979 C CA . GLN A 1 127 ? -9.726 -3.975 -1.407 1.00 94.50 127 GLN A CA 1
ATOM 980 C C . GLN A 1 127 ? -8.573 -4.730 -0.727 1.00 94.50 127 GLN A C 1
ATOM 982 O O . GLN A 1 127 ? -7.687 -5.254 -1.405 1.00 94.50 127 GLN A O 1
ATOM 987 N N . LEU A 1 128 ? -8.580 -4.817 0.605 1.00 94.94 128 LEU A N 1
ATOM 988 C CA . LEU A 1 128 ? -7.493 -5.397 1.396 1.00 94.94 128 LEU A CA 1
ATOM 989 C C . LEU A 1 128 ? -7.181 -6.852 1.012 1.00 94.94 128 LEU A C 1
ATOM 991 O O . LEU A 1 128 ? -6.015 -7.243 0.975 1.00 94.94 128 LEU A O 1
ATOM 995 N N . ASN A 1 129 ? -8.208 -7.640 0.680 1.00 94.06 129 ASN A N 1
ATOM 996 C CA . ASN A 1 129 ? -8.035 -9.033 0.263 1.00 94.06 129 ASN A CA 1
ATOM 997 C C . ASN A 1 129 ? -7.231 -9.145 -1.045 1.00 94.06 129 ASN A C 1
ATOM 999 O O . ASN A 1 129 ? -6.286 -9.927 -1.126 1.00 94.06 129 ASN A O 1
ATOM 1003 N N . ASN A 1 130 ? -7.544 -8.306 -2.039 1.00 95.75 130 ASN A N 1
ATOM 1004 C CA . ASN A 1 130 ? -6.823 -8.276 -3.315 1.00 95.75 130 ASN A CA 1
ATOM 1005 C C . ASN A 1 130 ? -5.352 -7.882 -3.109 1.00 95.75 130 ASN A C 1
ATOM 1007 O O . ASN A 1 130 ? -4.453 -8.493 -3.688 1.00 95.75 130 ASN A O 1
ATOM 1011 N N . ALA A 1 131 ? -5.095 -6.897 -2.241 1.00 96.62 131 ALA A N 1
ATOM 1012 C CA . ALA A 1 131 ? -3.740 -6.459 -1.918 1.00 96.62 131 ALA A CA 1
ATOM 1013 C C . ALA A 1 131 ? -2.928 -7.564 -1.214 1.00 96.62 131 ALA A C 1
ATOM 1015 O O . ALA A 1 131 ? -1.783 -7.828 -1.591 1.00 96.62 131 ALA A O 1
ATOM 1016 N N . MET A 1 132 ? -3.535 -8.260 -0.245 1.00 97.06 132 MET A N 1
ATOM 1017 C CA . MET A 1 132 ? -2.922 -9.405 0.440 1.00 97.06 132 MET A CA 1
ATOM 1018 C C . MET A 1 132 ? -2.630 -10.563 -0.514 1.00 97.06 132 MET A C 1
ATOM 1020 O O . MET A 1 132 ? -1.543 -11.141 -0.465 1.00 97.06 132 MET A O 1
ATOM 1024 N N . GLN A 1 133 ? -3.563 -10.881 -1.413 1.00 96.81 133 GLN A N 1
ATOM 1025 C CA . GLN A 1 133 ? -3.363 -11.923 -2.415 1.00 96.81 133 GLN A CA 1
ATOM 1026 C C . GLN A 1 133 ? -2.210 -11.573 -3.363 1.00 96.81 133 GLN A C 1
ATOM 1028 O O . GLN A 1 133 ? -1.352 -12.419 -3.616 1.00 96.81 133 GLN A O 1
ATOM 1033 N N . CYS A 1 134 ? -2.132 -10.323 -3.827 1.00 96.06 134 CYS A N 1
ATOM 1034 C CA . CYS A 1 134 ? -1.017 -9.853 -4.645 1.00 96.06 134 CYS A CA 1
ATOM 1035 C C . CYS A 1 134 ? 0.323 -9.970 -3.902 1.00 96.06 134 CYS A C 1
ATOM 1037 O O . CYS A 1 134 ? 1.295 -10.476 -4.463 1.00 96.06 134 CYS A O 1
ATOM 1039 N N . LEU A 1 135 ? 0.392 -9.554 -2.632 1.00 95.94 135 LEU A N 1
ATOM 1040 C CA . LEU A 1 135 ? 1.615 -9.672 -1.832 1.00 95.94 135 LEU A CA 1
ATOM 1041 C C . LEU A 1 135 ? 2.025 -11.140 -1.617 1.00 95.94 135 LEU A C 1
ATOM 1043 O O . LEU A 1 135 ? 3.209 -11.469 -1.702 1.00 95.94 135 LEU A O 1
ATOM 1047 N N . ASN A 1 136 ? 1.059 -12.040 -1.423 1.00 96.56 136 ASN A N 1
ATOM 1048 C CA . ASN A 1 136 ? 1.305 -13.480 -1.352 1.00 96.56 136 ASN A CA 1
ATOM 1049 C C . ASN A 1 136 ? 1.831 -14.049 -2.684 1.00 96.56 136 ASN A C 1
ATOM 1051 O O . ASN A 1 136 ? 2.783 -14.831 -2.695 1.00 96.56 136 ASN A O 1
ATOM 1055 N N . ASN A 1 137 ? 1.279 -13.621 -3.820 1.00 95.19 137 ASN A N 1
ATOM 1056 C CA . ASN A 1 137 ? 1.773 -14.016 -5.144 1.00 95.19 137 ASN A CA 1
ATOM 1057 C C . ASN A 1 137 ? 3.225 -13.554 -5.361 1.00 95.19 137 ASN A C 1
ATOM 1059 O O . ASN A 1 137 ? 4.058 -14.309 -5.855 1.00 95.19 137 ASN A O 1
ATOM 1063 N N . ILE A 1 138 ? 3.579 -12.350 -4.908 1.00 93.06 138 ILE A N 1
ATOM 1064 C CA . ILE A 1 138 ? 4.966 -11.861 -4.940 1.00 93.06 138 ILE A CA 1
ATOM 1065 C C . ILE A 1 138 ? 5.865 -12.733 -4.061 1.00 93.06 138 ILE A C 1
ATOM 1067 O O . ILE A 1 138 ? 6.930 -13.164 -4.506 1.00 93.06 138 ILE A O 1
ATOM 1071 N N . ALA A 1 139 ? 5.447 -13.020 -2.828 1.00 93.75 139 ALA A N 1
ATOM 1072 C CA . ALA A 1 139 ? 6.228 -13.835 -1.902 1.00 93.75 139 ALA A CA 1
ATOM 1073 C C . ALA A 1 139 ? 6.445 -15.267 -2.410 1.00 93.75 139 ALA A C 1
ATOM 1075 O O . ALA A 1 139 ? 7.522 -15.827 -2.215 1.00 93.75 139 ALA A O 1
ATOM 1076 N N . THR A 1 140 ? 5.465 -15.844 -3.106 1.00 94.00 140 THR A N 1
ATOM 1077 C CA . THR A 1 140 ? 5.588 -17.182 -3.704 1.00 94.00 140 THR A CA 1
ATOM 1078 C C . THR A 1 140 ? 6.495 -17.195 -4.935 1.00 94.00 140 THR A C 1
ATOM 1080 O O . THR A 1 140 ? 7.301 -18.112 -5.073 1.00 94.00 140 THR A O 1
ATOM 1083 N N . VAL A 1 141 ? 6.421 -16.177 -5.801 1.00 92.25 141 VAL A N 1
ATOM 1084 C CA . VAL A 1 141 ? 7.226 -16.104 -7.033 1.00 92.25 141 VAL A CA 1
ATOM 1085 C C . VAL A 1 141 ? 8.685 -15.741 -6.754 1.00 92.25 141 VAL A C 1
ATOM 1087 O O . VAL A 1 141 ? 9.586 -16.388 -7.285 1.00 92.25 141 VAL A O 1
ATOM 1090 N N . TYR A 1 142 ? 8.938 -14.723 -5.928 1.00 88.56 142 TYR A N 1
ATOM 1091 C CA . TYR A 1 142 ? 10.300 -14.251 -5.650 1.00 88.56 142 TYR A CA 1
ATOM 1092 C C . TYR A 1 142 ? 10.969 -14.995 -4.492 1.00 88.56 142 TYR A C 1
ATOM 1094 O O . TYR A 1 142 ? 12.193 -15.113 -4.475 1.00 88.56 142 TYR A O 1
ATOM 1102 N N . ASN A 1 143 ? 10.187 -15.506 -3.533 1.00 90.06 143 ASN A N 1
ATOM 1103 C CA . ASN A 1 143 ? 10.647 -16.367 -2.441 1.00 90.06 143 ASN A CA 1
ATOM 1104 C C . ASN A 1 143 ? 11.846 -15.811 -1.640 1.00 90.06 143 ASN A C 1
ATOM 1106 O O . ASN A 1 143 ? 12.691 -16.566 -1.153 1.00 90.06 143 ASN A O 1
ATOM 1110 N N . THR A 1 144 ? 11.927 -14.490 -1.472 1.00 91.50 144 THR A N 1
ATOM 1111 C CA . THR A 1 144 ? 12.982 -13.846 -0.673 1.00 91.50 144 THR A CA 1
ATOM 1112 C C . THR A 1 144 ? 12.539 -13.675 0.777 1.00 91.50 144 THR A C 1
ATOM 1114 O O . THR A 1 144 ? 11.342 -13.567 1.059 1.00 91.50 144 THR A O 1
ATOM 1117 N N . ASN A 1 145 ? 13.497 -13.585 1.705 1.00 91.12 145 ASN A N 1
ATOM 1118 C CA . ASN A 1 145 ? 13.198 -13.298 3.113 1.00 91.12 145 ASN A CA 1
ATOM 1119 C C . ASN A 1 145 ? 12.399 -11.997 3.261 1.00 91.12 145 ASN A C 1
ATOM 1121 O O . ASN A 1 145 ? 11.380 -11.998 3.938 1.00 91.12 145 ASN A O 1
ATOM 1125 N N . ALA A 1 146 ? 12.779 -10.946 2.526 1.00 89.44 146 ALA A N 1
ATOM 1126 C CA . ALA A 1 146 ? 12.079 -9.664 2.540 1.00 89.44 146 ALA A CA 1
ATOM 1127 C C . ALA A 1 146 ? 10.606 -9.782 2.104 1.00 89.44 146 ALA A C 1
ATOM 1129 O O . ALA A 1 146 ? 9.726 -9.205 2.732 1.00 89.44 146 ALA A O 1
ATOM 1130 N N . THR A 1 147 ? 10.304 -10.560 1.055 1.00 91.75 147 THR A N 1
ATOM 1131 C CA . THR A 1 147 ? 8.910 -10.741 0.602 1.00 91.75 147 THR A CA 1
ATOM 1132 C C . THR A 1 147 ? 8.060 -11.540 1.592 1.00 91.75 147 THR A C 1
ATOM 1134 O O . THR A 1 147 ? 6.888 -11.223 1.788 1.00 91.75 147 THR A O 1
ATOM 1137 N N . LYS A 1 148 ? 8.650 -12.543 2.255 1.00 93.31 148 LYS A N 1
ATOM 1138 C CA . LYS A 1 148 ? 7.982 -13.324 3.308 1.00 93.31 148 LYS A CA 1
ATOM 1139 C C . LYS A 1 148 ? 7.738 -12.488 4.555 1.00 93.31 148 LYS A C 1
ATOM 1141 O O . LYS A 1 148 ? 6.662 -12.553 5.137 1.00 93.31 148 LYS A O 1
ATOM 1146 N N . GLU A 1 149 ? 8.727 -11.695 4.944 1.00 93.94 149 GLU A N 1
ATOM 1147 C CA . GLU A 1 149 ? 8.630 -10.782 6.075 1.00 93.94 149 GLU A CA 1
ATOM 1148 C C . GLU A 1 149 ? 7.558 -9.720 5.833 1.00 93.94 149 GLU A C 1
ATOM 1150 O O . GLU A 1 149 ? 6.703 -9.529 6.689 1.00 93.94 149 GLU A O 1
ATOM 1155 N N . ALA A 1 150 ? 7.510 -9.117 4.641 1.00 94.12 150 ALA A N 1
ATOM 1156 C CA . ALA A 1 150 ? 6.451 -8.178 4.277 1.00 94.12 150 ALA A CA 1
ATOM 1157 C C . ALA A 1 150 ? 5.049 -8.806 4.394 1.00 94.12 150 ALA A C 1
ATOM 1159 O O . ALA A 1 150 ? 4.146 -8.187 4.957 1.00 94.12 150 ALA A O 1
ATOM 1160 N N . LEU A 1 151 ? 4.866 -10.045 3.916 1.00 95.75 151 LEU A N 1
ATOM 1161 C CA . LEU A 1 151 ? 3.590 -10.764 4.023 1.00 95.75 151 LEU A CA 1
ATOM 1162 C C . LEU A 1 151 ? 3.212 -11.079 5.481 1.00 95.75 151 LEU A C 1
ATOM 1164 O O . LEU A 1 151 ? 2.057 -10.893 5.877 1.00 95.75 151 LEU A O 1
ATOM 1168 N N . ASN A 1 152 ? 4.175 -11.532 6.285 1.00 95.38 152 ASN A N 1
ATOM 1169 C CA . ASN A 1 152 ? 3.965 -11.819 7.704 1.00 95.38 152 ASN A CA 1
ATOM 1170 C C . ASN A 1 152 ? 3.596 -10.548 8.477 1.00 95.38 152 ASN A C 1
ATOM 1172 O O . ASN A 1 152 ? 2.620 -10.542 9.226 1.00 95.38 152 ASN A O 1
ATOM 1176 N N . THR A 1 153 ? 4.331 -9.460 8.248 1.00 96.19 153 THR A N 1
ATOM 1177 C CA . THR A 1 153 ? 4.078 -8.158 8.870 1.00 96.19 153 THR A CA 1
ATOM 1178 C C . THR A 1 153 ? 2.705 -7.623 8.478 1.00 96.19 153 THR A C 1
ATOM 1180 O O . THR A 1 153 ? 1.942 -7.218 9.349 1.00 96.19 153 THR A O 1
ATOM 1183 N N . ALA A 1 154 ? 2.331 -7.689 7.198 1.00 96.94 154 ALA A N 1
ATOM 1184 C CA . ALA A 1 154 ? 0.996 -7.292 6.753 1.00 96.94 154 ALA A CA 1
ATOM 1185 C C . ALA A 1 154 ? -0.112 -8.105 7.445 1.00 96.94 154 ALA A C 1
ATOM 1187 O O . ALA A 1 154 ? -1.085 -7.535 7.937 1.00 96.94 154 ALA A O 1
ATOM 1188 N N . SER A 1 155 ? 0.061 -9.425 7.555 1.00 96.88 155 SER A N 1
ATOM 1189 C CA . SER A 1 155 ? -0.890 -10.305 8.249 1.00 96.88 155 SER A CA 1
ATOM 1190 C C . SER A 1 155 ? -1.037 -9.937 9.729 1.00 96.88 155 SER A C 1
ATOM 1192 O O . SER A 1 155 ? -2.151 -9.907 10.255 1.00 96.88 155 SER A O 1
ATOM 1194 N N . LEU A 1 156 ? 0.075 -9.608 10.395 1.00 97.00 156 LEU A N 1
ATOM 1195 C CA . LEU A 1 156 ? 0.072 -9.156 11.784 1.00 97.00 156 LEU A CA 1
ATOM 1196 C C . LEU A 1 156 ? -0.682 -7.829 11.944 1.00 97.00 156 LEU A C 1
ATOM 1198 O O . LEU A 1 156 ? -1.519 -7.718 12.836 1.00 97.00 156 LEU A O 1
ATOM 1202 N N . LEU A 1 157 ? -0.454 -6.851 11.062 1.00 96.12 157 LEU A N 1
ATOM 1203 C CA . LEU A 1 157 ? -1.155 -5.561 11.102 1.00 96.12 157 LEU A CA 1
ATOM 1204 C C . LEU A 1 157 ? -2.677 -5.729 10.964 1.00 96.12 157 LEU A C 1
ATOM 1206 O O . LEU A 1 157 ? -3.439 -5.107 11.707 1.00 96.12 157 LEU A O 1
ATOM 1210 N N . ILE A 1 158 ? -3.125 -6.618 10.072 1.00 96.00 158 ILE A N 1
ATOM 1211 C CA . ILE A 1 158 ? -4.550 -6.938 9.902 1.00 96.00 158 ILE A CA 1
ATOM 1212 C C . ILE A 1 158 ? -5.123 -7.554 11.180 1.00 96.00 158 ILE A C 1
ATOM 1214 O O . ILE A 1 158 ? -6.172 -7.116 11.659 1.00 96.00 158 ILE A O 1
ATOM 1218 N N . LEU A 1 159 ? -4.423 -8.533 11.764 1.00 95.94 159 LEU A N 1
ATOM 1219 C CA . LEU A 1 159 ? -4.828 -9.157 13.023 1.00 95.94 159 LEU A CA 1
ATOM 1220 C C . LEU A 1 159 ? -4.947 -8.116 14.144 1.00 95.94 159 LEU A C 1
ATOM 1222 O O . LEU A 1 159 ? -5.928 -8.110 14.887 1.00 95.94 159 LEU A O 1
ATOM 1226 N N . MET A 1 160 ? -3.983 -7.202 14.254 1.00 93.75 160 MET A N 1
ATOM 1227 C CA . MET A 1 160 ? -4.005 -6.138 15.259 1.00 93.75 160 MET A CA 1
ATOM 1228 C C . MET A 1 160 ? -5.206 -5.202 15.079 1.00 93.75 160 MET A C 1
ATOM 1230 O O . MET A 1 160 ? -5.886 -4.877 16.055 1.00 93.75 160 MET A O 1
ATOM 1234 N N . GLN A 1 161 ? -5.523 -4.809 13.844 1.00 93.12 161 GLN A N 1
ATOM 1235 C CA . GLN A 1 161 ? -6.696 -3.978 13.565 1.00 93.12 161 GLN A CA 1
ATOM 1236 C C . GLN A 1 161 ? -8.008 -4.707 13.859 1.00 93.12 161 GLN A C 1
ATOM 1238 O O . GLN A 1 161 ? -8.923 -4.107 14.428 1.00 93.12 161 GLN A O 1
ATOM 1243 N N . GLN A 1 162 ? -8.094 -6.001 13.541 1.00 95.69 162 GLN A N 1
ATOM 1244 C CA . GLN A 1 162 ? -9.233 -6.833 13.919 1.00 95.69 162 GLN A CA 1
ATOM 1245 C C . GLN A 1 162 ? -9.423 -6.834 15.443 1.00 95.69 162 GLN A C 1
ATOM 1247 O O . GLN A 1 162 ? -10.512 -6.516 15.921 1.00 95.69 162 GLN A O 1
ATOM 1252 N N . ARG A 1 163 ? -8.360 -7.099 16.215 1.00 93.81 163 ARG A N 1
ATOM 1253 C CA . ARG A 1 163 ? -8.411 -7.086 17.688 1.00 93.81 163 ARG A CA 1
ATOM 1254 C C . ARG A 1 163 ? -8.819 -5.728 18.249 1.00 93.81 163 ARG A C 1
ATOM 1256 O O . ARG A 1 163 ? -9.623 -5.672 19.179 1.00 93.81 163 ARG A O 1
ATOM 1263 N N . ARG A 1 164 ? -8.322 -4.631 17.666 1.00 92.06 164 ARG A N 1
ATOM 1264 C CA . ARG A 1 164 ? -8.736 -3.270 18.042 1.00 92.06 164 ARG A CA 1
ATOM 1265 C C . ARG A 1 164 ? -10.248 -3.102 17.890 1.00 92.06 164 ARG A C 1
ATOM 1267 O O . ARG A 1 164 ? -10.904 -2.628 18.813 1.00 92.06 164 ARG A O 1
ATOM 1274 N N . LYS A 1 165 ? -10.805 -3.523 16.752 1.00 93.69 165 LYS A N 1
ATOM 1275 C CA . LYS A 1 165 ? -12.244 -3.417 16.468 1.00 93.69 165 LYS A CA 1
ATOM 1276 C C . LYS A 1 165 ? -13.091 -4.306 17.372 1.00 93.69 165 LYS A C 1
ATOM 1278 O O . LYS A 1 165 ? -14.116 -3.845 17.863 1.00 93.69 165 LYS A O 1
ATOM 1283 N N . GLU A 1 166 ? -12.656 -5.537 17.629 1.00 96.31 166 GLU A N 1
ATOM 1284 C CA . GLU A 1 166 ? -13.319 -6.454 18.568 1.00 96.31 166 GLU A CA 1
ATOM 1285 C C . GLU A 1 166 ? -13.378 -5.861 19.981 1.00 96.31 166 GLU A C 1
ATOM 1287 O O . GLU A 1 166 ? -14.431 -5.891 20.618 1.00 96.31 166 GLU A O 1
ATOM 1292 N N . LYS A 1 167 ? -12.280 -5.253 20.451 1.00 94.50 167 LYS A N 1
ATOM 1293 C CA . LYS A 1 167 ? -12.236 -4.575 21.752 1.00 94.50 167 LYS A CA 1
ATOM 1294 C C . LYS A 1 167 ? -13.203 -3.391 21.806 1.00 94.50 167 LYS A C 1
ATOM 1296 O O . LYS A 1 167 ? -14.017 -3.326 22.720 1.00 94.50 167 LYS A O 1
ATOM 1301 N N . CYS A 1 168 ? -13.192 -2.519 20.794 1.00 93.31 168 CYS A N 1
ATOM 1302 C CA . CYS A 1 168 ? -14.150 -1.413 20.706 1.00 93.31 168 CYS A CA 1
ATOM 1303 C C . CYS A 1 168 ? -15.605 -1.911 20.698 1.00 93.31 168 CYS A C 1
ATOM 1305 O O . CYS A 1 168 ? -16.454 -1.351 21.388 1.00 93.31 168 CYS A O 1
ATOM 1307 N N . ALA A 1 169 ? -15.902 -2.977 19.951 1.00 95.38 169 ALA A N 1
ATOM 1308 C CA . ALA A 1 169 ? -17.234 -3.576 19.917 1.00 95.38 169 ALA A CA 1
ATOM 1309 C C . ALA A 1 169 ? -17.642 -4.158 21.282 1.00 95.38 169 ALA A C 1
ATOM 1311 O O . ALA A 1 169 ? -18.788 -3.994 21.701 1.00 95.38 169 ALA A O 1
ATOM 1312 N N . SER A 1 170 ? -16.709 -4.793 21.998 1.00 95.50 170 SER A N 1
ATOM 1313 C CA . SER A 1 170 ? -16.918 -5.285 23.364 1.00 95.50 170 SER A CA 1
ATOM 1314 C C . SER A 1 170 ? -17.220 -4.145 24.340 1.00 95.50 170 SER A C 1
ATOM 1316 O O . SER A 1 170 ? -18.179 -4.233 25.110 1.00 95.50 170 SER A O 1
ATOM 1318 N N . ASP A 1 171 ? -16.461 -3.050 24.281 1.00 94.06 171 ASP A N 1
ATOM 1319 C CA . ASP A 1 171 ? -16.673 -1.877 25.136 1.00 94.06 171 ASP A CA 1
ATOM 1320 C C . ASP A 1 171 ? -18.049 -1.244 24.878 1.00 94.06 171 ASP A C 1
ATOM 1322 O O . ASP A 1 171 ? -18.810 -0.995 25.816 1.00 94.06 171 ASP A O 1
ATOM 1326 N N . LEU A 1 172 ? -18.431 -1.085 23.606 1.00 93.56 172 LEU A N 1
ATOM 1327 C CA . LEU A 1 172 ? -19.770 -0.625 23.224 1.00 93.56 172 LEU A CA 1
ATOM 1328 C C . LEU A 1 172 ? -20.865 -1.586 23.701 1.00 93.56 172 LEU A C 1
ATOM 1330 O O . LEU A 1 172 ? -21.888 -1.142 24.221 1.00 93.56 172 LEU A O 1
ATOM 1334 N N . SER A 1 173 ? -20.653 -2.901 23.586 1.00 93.88 173 SER A N 1
ATOM 1335 C CA . SER A 1 173 ? -21.598 -3.904 24.088 1.00 93.88 173 SER A CA 1
ATOM 1336 C C . SER A 1 173 ? -21.824 -3.771 25.595 1.00 93.88 173 SER A C 1
ATOM 1338 O O . SER A 1 173 ? -22.962 -3.860 26.058 1.00 93.88 173 SER A O 1
ATOM 1340 N N . ASN A 1 174 ? -20.768 -3.516 26.369 1.00 93.62 174 ASN A N 1
ATOM 1341 C CA . ASN A 1 174 ? -20.864 -3.317 27.815 1.00 93.62 174 ASN A CA 1
ATOM 1342 C C . ASN A 1 174 ? -21.649 -2.047 28.175 1.00 93.62 174 ASN A C 1
ATOM 1344 O O . ASN A 1 174 ? -22.443 -2.061 29.120 1.00 93.62 174 ASN A O 1
ATOM 1348 N N . ILE A 1 175 ? -21.498 -0.976 27.392 1.00 94.00 175 ILE A N 1
ATOM 1349 C CA . ILE A 1 175 ? -22.282 0.256 27.556 1.00 94.00 175 ILE A CA 1
ATOM 1350 C C . ILE A 1 175 ? -23.761 -0.008 27.253 1.00 94.00 175 ILE A C 1
ATOM 1352 O O . ILE A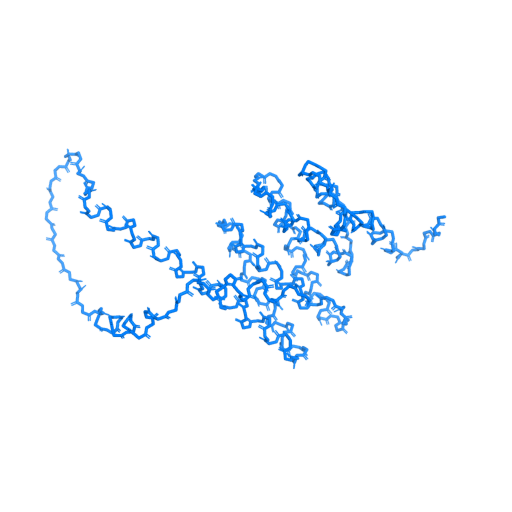 1 175 ? -24.613 0.338 28.068 1.00 94.00 175 ILE A O 1
ATOM 1356 N N . VAL A 1 176 ? -24.078 -0.680 26.142 1.00 92.88 176 VAL A N 1
ATOM 1357 C CA . VAL A 1 176 ? -25.466 -1.027 25.774 1.00 92.88 176 VAL A CA 1
ATOM 1358 C C . VAL A 1 176 ? -26.126 -1.921 26.830 1.00 92.88 176 VAL A C 1
ATOM 1360 O O . VAL A 1 176 ? -27.309 -1.765 27.114 1.00 92.88 176 VAL A O 1
ATOM 1363 N N . LYS A 1 177 ? -25.374 -2.828 27.467 1.00 90.44 177 LYS A N 1
ATOM 1364 C CA . LYS A 1 177 ? -25.875 -3.628 28.600 1.00 90.44 177 LYS A CA 1
ATOM 1365 C C . LYS A 1 177 ? -26.154 -2.781 29.844 1.00 90.44 177 LYS A C 1
ATOM 1367 O O . LYS A 1 177 ? -27.094 -3.075 30.573 1.00 90.44 177 LYS A O 1
ATOM 1372 N N . SER A 1 178 ? -25.336 -1.758 30.088 1.00 92.31 178 SER A N 1
ATOM 1373 C CA . SER A 1 178 ? -25.481 -0.846 31.233 1.00 92.31 178 SER A CA 1
ATOM 1374 C C . SER A 1 178 ? -26.642 0.136 31.046 1.00 92.31 178 SER A C 1
ATOM 1376 O O . SER A 1 178 ? -27.297 0.514 32.013 1.00 92.31 178 SER A O 1
ATOM 1378 N N . PHE A 1 179 ? -26.917 0.514 29.797 1.00 89.50 179 PHE A N 1
ATOM 1379 C CA . PHE A 1 179 ? -28.021 1.381 29.394 1.00 89.50 179 PHE A CA 1
ATOM 1380 C C . PHE A 1 179 ? -28.901 0.643 28.383 1.00 89.50 179 PHE A C 1
ATOM 1382 O O . PHE A 1 179 ? -28.842 0.942 27.185 1.00 89.50 179 PHE A O 1
ATOM 1389 N N . PRO A 1 180 ? -29.688 -0.353 28.835 1.00 80.25 180 PRO A N 1
ATOM 1390 C CA . PRO A 1 180 ? -30.521 -1.126 27.933 1.00 80.25 180 PRO A CA 1
ATOM 1391 C C . PRO A 1 180 ? -31.482 -0.190 27.208 1.00 80.25 180 PRO A C 1
ATOM 1393 O O . PRO A 1 180 ? -32.089 0.696 27.816 1.00 80.25 180 PRO A O 1
ATOM 1396 N N . ILE A 1 181 ? -31.617 -0.399 25.899 1.00 80.88 181 ILE A N 1
ATOM 1397 C CA . ILE A 1 181 ? -32.619 0.284 25.085 1.00 80.88 181 ILE A CA 1
ATOM 1398 C C . ILE A 1 181 ? -33.976 -0.143 25.644 1.00 80.88 181 ILE A C 1
ATOM 1400 O O . ILE A 1 181 ? -34.433 -1.256 25.390 1.00 80.88 181 ILE A O 1
ATOM 1404 N N . LEU A 1 182 ? -34.580 0.711 26.472 1.00 75.75 182 LEU A N 1
ATOM 1405 C CA . LEU A 1 182 ? -35.923 0.498 26.987 1.00 75.75 182 LEU A CA 1
ATOM 1406 C C . LEU A 1 182 ? -36.866 0.515 25.782 1.00 75.75 182 LEU A C 1
ATOM 1408 O O . LEU A 1 182 ? -36.941 1.543 25.101 1.00 75.75 182 LEU A O 1
ATOM 1412 N N . PRO A 1 183 ? -37.566 -0.591 25.486 1.00 56.84 183 PRO A N 1
ATOM 1413 C CA . PRO A 1 183 ? -38.609 -0.550 24.484 1.00 56.84 183 PRO A CA 1
ATOM 1414 C C . PRO A 1 183 ? -39.649 0.471 24.950 1.00 56.84 183 PRO A C 1
ATOM 1416 O O . PRO A 1 183 ? -40.236 0.330 26.023 1.00 56.84 183 PRO A O 1
ATOM 1419 N N . LEU A 1 184 ? -39.859 1.521 24.152 1.00 50.03 184 LEU A N 1
ATOM 1420 C CA . LEU A 1 184 ? -41.101 2.280 24.214 1.00 50.03 184 LEU A CA 1
ATOM 1421 C C . LEU A 1 184 ? -42.202 1.264 23.901 1.00 50.03 184 LEU A C 1
ATOM 1423 O O . LEU A 1 184 ? -42.245 0.728 22.799 1.00 50.03 184 LEU A O 1
ATOM 1427 N N . SER A 1 185 ? -42.976 0.909 24.925 1.00 42.69 185 SER A N 1
ATOM 1428 C CA . SER A 1 185 ? -43.896 -0.223 24.939 1.00 42.69 185 SER A CA 1
ATOM 1429 C C . SER A 1 185 ? -44.734 -0.354 23.666 1.00 42.69 185 SER A C 1
ATOM 1431 O O . SER A 1 185 ? -45.654 0.428 23.461 1.00 42.69 185 SER A O 1
ATOM 1433 N N . GLU A 1 186 ? -44.525 -1.440 22.925 1.00 35.78 186 GLU A N 1
ATOM 1434 C CA . GLU A 1 186 ? -45.628 -2.222 22.373 1.00 35.78 186 GLU A CA 1
ATOM 1435 C C . GLU A 1 186 ? -45.445 -3.686 22.798 1.00 35.78 186 GLU A C 1
ATOM 1437 O O . GLU A 1 186 ? -44.551 -4.395 22.354 1.00 35.78 186 GLU A O 1
ATOM 1442 N N . THR A 1 187 ? -46.281 -4.046 23.771 1.00 34.19 187 THR A N 1
ATOM 1443 C CA . THR A 1 187 ? -46.843 -5.355 24.132 1.00 34.19 187 THR A CA 1
ATOM 1444 C C . THR A 1 187 ? -45.983 -6.621 23.984 1.00 34.19 187 THR A C 1
ATOM 1446 O O . THR A 1 187 ? -45.654 -7.088 22.901 1.00 34.19 187 THR A O 1
ATOM 1449 N N . GLN A 1 188 ? -45.734 -7.221 25.150 1.00 36.75 188 GLN A N 1
ATOM 1450 C CA . GLN A 1 188 ? -45.104 -8.514 25.422 1.00 36.75 188 GLN A CA 1
ATOM 1451 C C . GLN A 1 188 ? -45.705 -9.684 24.625 1.00 36.75 188 GLN A C 1
ATOM 1453 O O . GLN A 1 188 ? -46.924 -9.812 24.628 1.00 36.75 188 GLN A O 1
ATOM 1458 N N . VAL A 1 189 ? -44.863 -10.611 24.134 1.00 33.59 189 VAL A N 1
ATOM 1459 C CA . VAL A 1 189 ? -45.041 -12.068 24.341 1.00 33.59 189 VAL A CA 1
ATOM 1460 C C . VAL A 1 189 ? -43.668 -12.765 24.454 1.00 33.59 189 VAL A C 1
ATOM 1462 O O . VAL A 1 189 ? -42.731 -12.460 23.723 1.00 33.59 189 VAL A O 1
ATOM 1465 N N . GLU A 1 190 ? -43.609 -13.672 25.429 1.00 33.03 190 GLU A N 1
ATOM 1466 C CA . GLU A 1 190 ? -42.550 -14.561 25.935 1.00 33.03 190 GLU A CA 1
ATOM 1467 C C . GLU A 1 190 ? -41.602 -15.292 24.957 1.00 33.03 190 GLU A C 1
ATOM 1469 O O . GLU A 1 190 ? -41.961 -15.697 23.855 1.00 33.03 190 GLU A O 1
ATOM 1474 N N . ALA A 1 191 ? -40.390 -15.538 25.480 1.00 35.69 191 ALA A N 1
ATOM 1475 C CA . ALA A 1 191 ? -39.314 -16.397 24.964 1.00 35.69 191 ALA A CA 1
ATOM 1476 C C . ALA A 1 191 ? -39.590 -17.910 25.192 1.00 35.69 191 ALA A C 1
ATOM 1478 O O . ALA A 1 191 ? -40.571 -18.242 25.859 1.00 35.69 191 ALA A O 1
ATOM 1479 N N . PRO A 1 192 ? -38.730 -18.849 24.720 1.00 42.81 192 PRO A N 1
ATOM 1480 C CA . PRO A 1 192 ? -37.567 -19.250 25.538 1.00 42.81 192 PRO A CA 1
ATOM 1481 C C . PRO A 1 192 ? -36.268 -19.664 24.789 1.00 42.81 192 PRO A C 1
ATOM 1483 O O . PRO A 1 192 ? -36.201 -19.796 23.573 1.00 42.81 192 PRO A O 1
ATOM 1486 N N . LEU A 1 193 ? -35.233 -19.835 25.621 1.00 41.75 193 LEU A N 1
ATOM 1487 C CA . LEU A 1 193 ? -33.774 -19.921 25.438 1.00 41.75 193 LEU A CA 1
ATOM 1488 C C . LEU A 1 193 ? -33.233 -21.263 24.905 1.00 41.75 193 LEU A C 1
ATOM 1490 O O . LEU A 1 193 ? -33.779 -22.297 25.273 1.00 41.75 193 LEU A O 1
ATOM 1494 N N . GLN A 1 194 ? -32.057 -21.250 24.245 1.00 40.06 194 GLN A N 1
ATOM 1495 C CA . GLN A 1 194 ? -30.984 -22.264 24.407 1.00 40.06 194 GLN A CA 1
ATOM 1496 C C . GLN A 1 194 ? -29.716 -21.941 23.583 1.00 40.06 194 GLN A C 1
ATOM 1498 O O . GLN A 1 194 ? -29.747 -22.034 22.366 1.00 40.06 194 GLN A O 1
ATOM 1503 N N . GLN A 1 195 ? -28.599 -21.614 24.249 1.00 36.81 195 GLN A N 1
ATOM 1504 C CA . GLN A 1 195 ? -27.269 -22.241 24.066 1.00 36.81 195 GLN A CA 1
ATOM 1505 C C . GLN A 1 195 ? -26.203 -21.445 24.829 1.00 36.81 195 GLN A C 1
ATOM 1507 O O . GLN A 1 195 ? -25.793 -20.360 24.430 1.00 36.81 195 GLN A O 1
ATOM 1512 N N . MET A 1 196 ? -25.737 -22.013 25.938 1.00 43.66 196 MET A N 1
ATOM 1513 C CA . MET A 1 196 ? -24.570 -21.538 26.671 1.00 43.66 196 MET A CA 1
ATOM 1514 C C . MET A 1 196 ? -23.705 -22.758 26.980 1.00 43.66 196 MET A C 1
ATOM 1516 O O . MET A 1 196 ? -23.989 -23.456 27.945 1.00 43.66 196 MET A O 1
ATOM 1520 N N . ASP A 1 197 ? -22.690 -23.030 26.150 1.00 44.75 197 ASP A N 1
ATOM 1521 C CA . ASP A 1 197 ? -21.548 -23.855 26.589 1.00 44.75 197 ASP A CA 1
ATOM 1522 C C . ASP A 1 197 ? -20.208 -23.659 25.831 1.00 44.75 197 ASP A C 1
ATOM 1524 O O . ASP A 1 197 ? -19.236 -24.321 26.175 1.00 44.75 197 ASP A O 1
ATOM 1528 N N . ASP A 1 198 ? -20.061 -22.708 24.893 1.00 45.62 198 ASP A N 1
ATOM 1529 C CA . ASP A 1 198 ? -18.825 -22.603 24.071 1.00 45.62 198 ASP A CA 1
ATOM 1530 C C . ASP A 1 198 ? -17.744 -21.608 24.560 1.00 45.62 198 ASP A C 1
ATOM 1532 O O . ASP A 1 198 ? -16.711 -21.416 23.921 1.00 45.62 198 ASP A O 1
ATOM 1536 N N . MET A 1 199 ? -17.917 -20.971 25.724 1.00 50.38 199 MET A N 1
ATOM 1537 C CA . MET A 1 199 ? -17.052 -19.846 26.147 1.00 50.38 199 MET A CA 1
ATOM 1538 C C . MET A 1 199 ? -15.922 -20.210 27.126 1.00 50.38 199 MET A C 1
ATOM 1540 O O . MET A 1 199 ? -15.222 -19.329 27.624 1.00 50.38 199 MET A O 1
ATOM 1544 N N . LYS A 1 200 ? -15.705 -21.498 27.419 1.00 52.88 200 LYS A N 1
ATOM 1545 C CA . LYS A 1 200 ? -14.686 -21.927 28.401 1.00 52.88 200 LYS A CA 1
ATOM 1546 C C . LYS A 1 200 ? -13.262 -21.973 27.831 1.00 52.88 200 LYS A C 1
ATOM 1548 O O . LYS A 1 200 ? -12.316 -21.725 28.570 1.00 52.88 200 LYS A O 1
ATOM 1553 N N . TRP A 1 201 ? -13.094 -22.218 26.530 1.00 54.72 201 TRP A N 1
ATOM 1554 C CA . TRP A 1 201 ? -11.775 -22.215 25.877 1.00 54.72 201 TRP A CA 1
ATOM 1555 C C . TRP A 1 201 ? -11.243 -20.793 25.604 1.00 54.72 201 TRP A C 1
ATOM 1557 O O . TRP A 1 201 ? -10.063 -20.529 25.831 1.00 54.72 201 TRP A O 1
ATOM 1567 N N . PHE A 1 202 ? -12.114 -19.845 25.234 1.00 44.66 202 PHE A N 1
ATOM 1568 C CA . PHE A 1 202 ? -11.741 -18.442 24.986 1.00 44.66 202 PHE A CA 1
ATOM 1569 C C . PHE A 1 202 ? -11.143 -17.743 26.215 1.00 44.66 202 PHE A C 1
ATOM 1571 O O . PHE A 1 202 ? -10.196 -16.967 26.088 1.00 44.66 202 PHE A O 1
ATOM 1578 N N . ASN A 1 203 ? -11.642 -18.061 27.411 1.00 54.31 203 ASN A N 1
ATOM 1579 C CA . ASN A 1 203 ? -11.142 -17.470 28.652 1.00 54.31 203 ASN A CA 1
ATOM 1580 C C . ASN A 1 203 ? -9.742 -17.972 29.036 1.00 54.31 203 ASN A C 1
ATOM 1582 O O . ASN A 1 203 ? -9.012 -17.249 29.709 1.00 54.31 203 ASN A O 1
ATOM 1586 N N . ASN A 1 204 ? -9.345 -19.169 28.587 1.00 49.19 204 ASN A N 1
ATOM 1587 C CA . ASN A 1 204 ? -8.017 -19.712 28.877 1.00 49.19 204 ASN A CA 1
ATOM 1588 C C . ASN A 1 204 ? -6.937 -19.074 27.975 1.00 49.19 204 ASN A C 1
ATOM 1590 O O . ASN A 1 204 ? -5.832 -18.811 28.431 1.00 49.19 204 ASN A O 1
ATOM 1594 N N . LEU A 1 205 ? -7.285 -18.710 26.730 1.00 50.22 205 LEU A N 1
ATOM 1595 C CA . LEU A 1 205 ? -6.380 -18.013 25.800 1.00 50.22 205 LEU A CA 1
ATOM 1596 C C . LEU A 1 205 ? -6.220 -16.513 26.125 1.00 50.22 205 LEU A C 1
ATOM 1598 O O . LEU A 1 205 ? -5.166 -15.923 25.892 1.00 50.22 205 LEU A O 1
ATOM 1602 N N . ALA A 1 206 ? -7.263 -15.888 26.684 1.00 52.66 206 ALA A N 1
ATOM 1603 C CA . ALA A 1 206 ? -7.240 -14.487 27.112 1.00 52.66 206 ALA A CA 1
ATOM 1604 C C . ALA A 1 206 ? -6.282 -14.233 28.294 1.00 52.66 206 ALA A C 1
ATOM 1606 O O . ALA A 1 206 ? -5.767 -13.125 28.439 1.00 52.66 206 ALA A O 1
ATOM 1607 N N . GLY A 1 207 ? -6.018 -15.257 29.114 1.00 51.97 207 GLY A N 1
ATOM 1608 C CA . GLY A 1 207 ? -5.055 -15.182 30.214 1.00 51.97 207 GLY A CA 1
ATOM 1609 C C . GLY A 1 207 ? -3.597 -15.129 29.747 1.00 51.97 207 GLY A C 1
ATOM 1610 O O . GLY A 1 207 ? -2.801 -14.389 30.324 1.00 51.97 207 GLY A O 1
ATOM 1611 N N . GLU A 1 208 ? -3.256 -15.846 28.672 1.00 46.78 208 GLU A N 1
ATOM 1612 C CA . GLU A 1 208 ? -1.866 -16.031 28.219 1.00 46.78 208 GLU A CA 1
ATOM 1613 C C . GLU A 1 208 ? -1.285 -14.833 27.441 1.00 46.78 208 GLU A C 1
ATOM 1615 O O . GLU A 1 208 ? -0.068 -14.722 27.313 1.00 46.78 208 GLU A O 1
ATOM 1620 N N . LEU A 1 209 ? -2.117 -13.900 26.957 1.00 48.50 209 LEU A N 1
ATOM 1621 C CA . LEU A 1 209 ? -1.688 -12.801 26.069 1.00 48.50 209 LEU A CA 1
ATOM 1622 C C . LEU A 1 209 ? -1.827 -11.396 26.673 1.00 48.50 209 LEU A C 1
ATOM 1624 O O . LEU A 1 209 ? -1.623 -10.396 25.986 1.00 48.50 209 LEU A O 1
ATOM 1628 N N . SER A 1 210 ? -2.116 -11.305 27.971 1.00 51.59 210 SER A N 1
ATOM 1629 C CA . SER A 1 210 ? -2.246 -10.038 28.710 1.00 51.59 210 SER A CA 1
ATOM 1630 C C . SER A 1 210 ? -0.935 -9.239 28.859 1.00 51.59 210 SER A C 1
ATOM 1632 O O . SER A 1 210 ? -0.934 -8.179 29.481 1.00 51.59 210 SER A O 1
ATOM 1634 N N . GLY A 1 211 ? 0.173 -9.719 28.281 1.00 48.12 211 GLY A N 1
ATOM 1635 C CA . GLY A 1 211 ? 1.514 -9.162 28.462 1.00 48.12 211 GLY A CA 1
ATOM 1636 C C . GLY A 1 211 ? 2.062 -8.266 27.345 1.00 48.12 211 GLY A C 1
ATOM 1637 O O . GLY A 1 211 ? 3.219 -7.876 27.454 1.00 48.12 211 GLY A O 1
ATOM 1638 N N . PHE A 1 212 ? 1.316 -7.952 26.278 1.00 46.12 212 PHE A N 1
ATOM 1639 C CA . PHE A 1 212 ? 1.870 -7.168 25.159 1.00 46.12 212 PHE A CA 1
ATOM 1640 C C . PHE A 1 212 ? 1.435 -5.696 25.216 1.00 46.12 212 PHE A C 1
ATOM 1642 O O . PHE A 1 212 ? 0.299 -5.353 24.881 1.00 46.12 212 PHE A O 1
ATOM 1649 N N . ASP A 1 213 ? 2.345 -4.843 25.693 1.00 45.62 213 ASP A N 1
ATOM 1650 C CA . ASP A 1 213 ? 2.141 -3.406 25.880 1.00 45.62 213 ASP A CA 1
ATOM 1651 C C . ASP A 1 213 ? 2.392 -2.611 24.581 1.00 45.62 213 ASP A C 1
ATOM 1653 O O . ASP A 1 213 ? 3.267 -2.919 23.773 1.00 45.62 213 ASP A O 1
ATOM 1657 N N . TYR A 1 214 ? 1.594 -1.563 24.385 1.00 46.53 214 TYR A N 1
ATOM 1658 C CA . TYR A 1 214 ? 1.527 -0.697 23.199 1.00 46.53 214 TYR A CA 1
ATOM 1659 C C . TYR A 1 214 ? 2.829 0.085 22.937 1.00 46.53 214 TYR A C 1
ATOM 1661 O O . TYR A 1 214 ? 3.097 0.511 21.812 1.00 46.53 214 TYR A O 1
ATOM 1669 N N . SER A 1 215 ? 3.665 0.229 23.964 1.00 46.03 215 SER A N 1
ATOM 1670 C CA . SER A 1 215 ? 4.961 0.909 23.922 1.00 46.03 215 SER A CA 1
ATOM 1671 C C . SER A 1 215 ? 5.982 0.248 22.980 1.00 46.03 215 SER A C 1
ATOM 1673 O O . SER A 1 215 ? 6.850 0.940 22.442 1.00 46.03 215 SER A O 1
ATOM 1675 N N . ASP A 1 216 ? 5.849 -1.052 22.694 1.00 42.94 216 ASP A N 1
ATOM 1676 C CA . ASP A 1 216 ? 6.722 -1.757 21.745 1.00 42.94 216 ASP A CA 1
ATOM 1677 C C . ASP A 1 216 ? 6.362 -1.488 20.275 1.00 42.94 216 ASP A C 1
ATOM 1679 O O . ASP A 1 216 ? 7.240 -1.520 19.411 1.00 42.94 216 ASP A O 1
ATOM 1683 N N . LEU A 1 217 ? 5.101 -1.160 19.968 1.00 43.19 217 LEU A N 1
ATOM 1684 C CA . LEU A 1 217 ? 4.652 -0.921 18.592 1.00 43.19 217 LEU A CA 1
ATOM 1685 C C . LEU A 1 217 ? 5.146 0.425 18.051 1.00 43.19 217 LEU A C 1
ATOM 1687 O O . LEU A 1 217 ? 5.641 0.495 16.927 1.00 43.19 217 LEU A O 1
ATOM 1691 N N . ASP A 1 218 ? 5.064 1.480 18.862 1.00 43.81 218 ASP A N 1
ATOM 1692 C CA . ASP A 1 218 ? 5.558 2.816 18.493 1.00 43.81 218 ASP A CA 1
ATOM 1693 C C . ASP A 1 218 ? 7.088 2.809 18.321 1.00 43.81 218 ASP A C 1
ATOM 1695 O O . ASP A 1 218 ? 7.667 3.456 17.442 1.00 43.81 218 ASP A O 1
ATOM 1699 N N . ARG A 1 219 ? 7.763 1.980 19.122 1.00 42.31 219 ARG A N 1
ATOM 1700 C CA . ARG A 1 219 ? 9.203 1.747 19.035 1.00 42.31 219 ARG A CA 1
ATOM 1701 C C . ARG A 1 219 ? 9.594 0.910 17.812 1.00 42.31 219 ARG A C 1
ATOM 1703 O O . ARG A 1 219 ? 10.622 1.185 17.202 1.00 42.31 219 ARG A O 1
ATOM 1710 N N . PHE A 1 220 ? 8.784 -0.072 17.419 1.00 41.31 220 PHE A N 1
ATOM 1711 C CA . PHE A 1 220 ? 9.033 -0.888 16.227 1.00 41.31 220 PHE A CA 1
ATOM 1712 C C . PHE A 1 220 ? 8.826 -0.088 14.931 1.00 41.31 220 PHE A C 1
ATOM 1714 O O . PHE A 1 220 ? 9.681 -0.114 14.046 1.00 41.31 220 PHE A O 1
ATOM 1721 N N . LEU A 1 221 ? 7.747 0.698 14.851 1.00 47.12 221 LEU A N 1
ATOM 1722 C CA . LEU A 1 221 ? 7.440 1.544 13.689 1.00 47.12 221 LEU A CA 1
ATOM 1723 C C . LEU A 1 221 ? 8.443 2.694 13.503 1.00 47.12 221 LEU A C 1
ATOM 1725 O O . LEU A 1 221 ? 8.735 3.077 12.370 1.00 47.12 221 LEU A O 1
ATOM 1729 N N . SER A 1 222 ? 9.002 3.222 14.596 1.00 40.91 222 SER A N 1
ATOM 1730 C CA . SER A 1 222 ? 10.066 4.234 14.537 1.00 40.91 222 SER A CA 1
ATOM 1731 C C . SER A 1 222 ? 11.440 3.656 14.179 1.00 40.91 222 SER A C 1
ATOM 1733 O O . SER A 1 222 ? 12.263 4.374 13.616 1.00 40.91 222 SER A O 1
ATOM 1735 N N . GLN A 1 223 ? 11.693 2.370 14.446 1.00 35.50 223 GLN A N 1
ATOM 1736 C CA . GLN A 1 223 ? 12.956 1.704 14.099 1.00 35.50 223 GLN A CA 1
ATOM 1737 C C . GLN A 1 223 ? 12.996 1.157 12.665 1.00 35.50 223 GLN A C 1
ATOM 1739 O O . GLN A 1 223 ? 14.080 1.058 12.098 1.00 35.50 223 GLN A O 1
ATOM 1744 N N . SER A 1 224 ? 11.848 0.843 12.054 1.00 33.16 224 SER A N 1
ATOM 1745 C CA . SER A 1 224 ? 11.771 0.341 10.672 1.00 33.16 224 SER A CA 1
ATOM 1746 C C . SER A 1 224 ? 11.793 1.432 9.588 1.00 33.16 224 SER A C 1
ATOM 1748 O O . SER A 1 224 ? 11.656 1.116 8.409 1.00 33.16 224 SER A O 1
ATOM 1750 N N . MET A 1 225 ? 11.914 2.712 9.962 1.00 33.94 225 MET A N 1
ATOM 1751 C CA . MET A 1 225 ? 12.056 3.840 9.030 1.00 33.94 225 MET A CA 1
ATOM 1752 C C . MET A 1 225 ? 13.517 4.301 8.922 1.00 33.94 225 MET A C 1
ATOM 1754 O O . MET A 1 225 ? 13.838 5.421 9.306 1.00 33.94 225 MET A O 1
ATOM 1758 N N . PHE A 1 226 ? 14.386 3.445 8.379 1.00 32.53 226 PHE A N 1
ATOM 1759 C CA . PHE A 1 226 ? 15.644 3.836 7.730 1.00 32.53 226 PHE A CA 1
ATOM 1760 C C . PHE A 1 226 ? 15.947 2.897 6.562 1.00 32.53 226 PHE A C 1
ATOM 1762 O O . PHE A 1 226 ? 15.773 1.670 6.735 1.00 32.53 226 PHE A O 1
#

Organism: Fusarium langsethiae (NCBI:txid179993)